Protein AF-0000000084986585 (afdb_homodimer)

Secondary structure (DSSP, 8-state):
------HHHHHHHHHHHHHHHHHHHHHHHHHHHHHHTT-HHHHHHHHHHHHHHHHHHHHHHHHHHHTT----PPPBPPP-----STTHHHHHHHHHHHHHHHHHHHHHHHHHHTT-HHHHHHHHHHHHHHHHHHHHHHHHHHHHHHHTTSHHHHHHHHHHHHT----------/------HHHHHHHHHHHHHHHHHHHHHHHHHHHHHHTT-HHHHHHHHHHHHHHHHHHHHHHHHHHHTT----PPPBPPP-----STTHHHHHHHHHHHHHHHHHHHHHHHHHHTT-HHHHHHHHHHHHHHHHHHHHHHHHHHHHHHHTTSHHHHHHHHHHHTT----------

Solvent-accessible surface area (backbone atoms only — not comparable to full-atom values): 18367 Å² total; per-residue (Å²): 121,88,77,62,68,53,69,68,47,50,50,46,50,46,51,46,29,46,52,25,43,32,49,14,51,41,27,39,52,46,12,44,52,26,46,71,68,72,33,52,14,50,13,43,38,25,42,42,48,14,53,51,28,41,48,54,18,49,51,49,51,50,52,37,49,77,46,77,41,82,75,76,68,60,60,34,70,42,66,79,83,81,70,91,52,91,60,41,54,51,54,54,46,39,55,46,43,53,51,51,42,53,51,52,49,48,45,43,50,51,20,56,75,71,65,36,58,67,58,40,60,63,42,47,58,53,56,55,49,43,53,51,52,42,50,53,41,49,50,49,48,52,50,36,71,73,33,44,84,42,72,70,39,31,50,51,51,26,54,56,31,46,68,60,73,82,74,81,77,84,80,80,131,121,87,77,62,68,53,69,68,48,49,50,46,50,47,52,46,29,44,51,24,43,34,48,14,51,39,28,39,52,46,13,44,52,25,46,72,68,72,32,53,13,51,13,43,38,24,44,42,50,14,52,51,28,40,48,54,18,48,52,51,50,50,51,37,46,76,44,75,40,83,74,74,70,60,60,34,70,42,66,79,83,82,71,89,51,91,59,42,54,52,56,53,47,37,54,47,44,52,50,50,40,54,52,54,50,49,46,44,50,49,19,54,75,70,67,37,58,68,58,40,59,63,43,46,59,50,58,53,49,42,54,52,52,42,49,55,41,50,51,49,48,52,50,37,70,73,32,46,83,42,72,69,39,31,50,51,49,26,54,59,32,45,67,60,73,82,72,82,77,85,80,82,132

Radius of gyration: 21.52 Å; Cα contacts (8 Å, |Δi|>4): 410; chains: 2; bounding box: 63×63×41 Å

Foldseek 3Di:
DLPADDPVLLVLLLVLLLLLLLLLQLLQVLLVVCVVVVLNLSSQLSNLVSVQSNLVSVLSCVVNVVSVHDHDHDDRDHDDDDDDDNLVSLVVNLVSLVVSLVSLVVSLVVCVVVVVVVVNVLSVLVNVVSVVSNVVSVVLSVQCVVQVPDPVSVVVSSVVSNPDDHDRDPDDD/DLPAPDPVLLVLLLVLLLLLLLLLQLLQVLLVVCVVVVLNLSSQLSNLVSVQSNLVSVLSCVVNVVSVHDHDHDDRDHDDDDDDDNLRSLVVNLVSLVVSLVSLVVSLVVCVVVVVVVVNVLSVLVNVVSVVSNVVSVVLSVQCVVQVPDPVSVVVSSVVSNPDDHDRDPDDD

Organism: NCBI:txid537013

pLDDT: mean 96.95, std 6.45, range [41.53, 98.94]

Sequence (346 aa):
MIKMLSKEVSTLLCDQINKEFYSAYLYLDMSNYYYDQNLDGFGNWFKIQAQEERDHAMLILTYLQNNGVSVKLATIDAPDKEYHTFKDPLVAALAHEQYVTSLINAVYSEAFAVKDFRTMQFLDWFIKEQGEEEKNTDDLIKKFDLFGNEAKGLYMLNSEMGARTYTAPSLVLMIKMLSKEVSTLLCDQINKEFYSAYLYLDMSNYYYDQNLDGFGNWFKIQAQEERDHAMLILTYLQNNGVSVKLATIDAPDKEYHTFKDPLVAALAHEQYVTSLINAVYSEAFAVKDFRTMQFLDWFIKEQGEEEKNTDDLIKKFDLFGNEAKGLYMLNSEMGARTYTAPSLVL

Structure (mmCIF, N/CA/C/O backbone):
data_AF-0000000084986585-model_v1
#
loop_
_entity.id
_entity.type
_entity.pdbx_description
1 polymer Ferritin
#
loop_
_atom_site.group_PDB
_atom_site.id
_atom_site.type_symbol
_atom_site.label_atom_id
_atom_site.label_alt_id
_atom_site.label_comp_id
_atom_site.label_asym_id
_atom_site.label_entity_id
_atom_site.label_seq_id
_atom_site.pdbx_PDB_ins_code
_atom_site.Cartn_x
_atom_site.Cartn_y
_atom_site.Cartn_z
_atom_site.occupancy
_atom_site.B_iso_or_equiv
_atom_site.auth_seq_id
_atom_site.auth_comp_id
_atom_site.auth_asym_id
_atom_site.auth_atom_id
_atom_site.pdbx_PDB_model_num
ATOM 1 N N . MET A 1 1 ? -24.688 21.266 10.43 1 41.53 1 MET A N 1
ATOM 2 C CA . MET A 1 1 ? -23.766 20.359 11.117 1 41.53 1 MET A CA 1
ATOM 3 C C . MET A 1 1 ? -23.547 19.094 10.297 1 41.53 1 MET A C 1
ATOM 5 O O . MET A 1 1 ? -24.5 18.438 9.883 1 41.53 1 MET A O 1
ATOM 9 N N . ILE A 1 2 ? -22.406 19.047 9.438 1 53.16 2 ILE A N 1
ATOM 10 C CA . ILE A 1 2 ? -22.297 17.875 8.586 1 53.16 2 ILE A CA 1
ATOM 11 C C . ILE A 1 2 ? -22.609 16.625 9.391 1 53.16 2 ILE A C 1
ATOM 13 O O . ILE A 1 2 ? -22.078 16.406 10.477 1 53.16 2 ILE A O 1
ATOM 17 N N . LYS A 1 3 ? -23.953 16.141 9.102 1 60.34 3 LYS A N 1
ATOM 18 C CA . LYS A 1 3 ? -24.406 14.938 9.797 1 60.34 3 LYS A CA 1
ATOM 19 C C . LYS A 1 3 ? -23.328 13.852 9.766 1 60.34 3 LYS A C 1
ATOM 21 O O . LYS A 1 3 ? -22.875 13.453 8.695 1 60.34 3 LYS A O 1
ATOM 26 N N . MET A 1 4 ? -22.719 13.648 11.039 1 78.31 4 MET A N 1
ATOM 27 C CA . MET A 1 4 ? -21.656 12.656 11.211 1 78.31 4 MET A CA 1
ATOM 28 C C . MET A 1 4 ? -22.219 11.242 11.102 1 78.31 4 MET A C 1
ATOM 30 O O . MET A 1 4 ? -23.359 10.984 11.477 1 78.31 4 MET A O 1
ATOM 34 N N . LEU A 1 5 ? -21.578 10.391 10.281 1 90.12 5 LEU A N 1
ATOM 35 C CA . LEU A 1 5 ? -21.891 8.969 10.227 1 90.12 5 LEU A CA 1
ATOM 36 C C . LEU A 1 5 ? -22.047 8.398 11.633 1 90.12 5 LEU A C 1
ATOM 38 O O . LEU A 1 5 ? -21.406 8.883 12.578 1 90.12 5 LEU A O 1
ATOM 42 N N . SER A 1 6 ? -23.031 7.512 11.75 1 92.94 6 SER A N 1
ATOM 43 C CA . SER A 1 6 ? -23.141 6.859 13.047 1 92.94 6 SER A CA 1
ATOM 44 C C . SER A 1 6 ? -21.812 6.242 13.469 1 92.94 6 SER A C 1
ATOM 46 O O . SER A 1 6 ? -21.016 5.832 12.625 1 92.94 6 SER A O 1
ATOM 48 N N . LYS A 1 7 ? -21.641 6.172 14.82 1 94.44 7 LYS A N 1
ATOM 49 C CA . LYS A 1 7 ? -20.406 5.633 15.383 1 94.44 7 LYS A CA 1
ATOM 50 C C . LYS A 1 7 ? -20.203 4.176 14.969 1 94.44 7 LYS A C 1
ATOM 52 O O . LYS A 1 7 ? -19.078 3.766 14.656 1 94.44 7 LYS A O 1
ATOM 57 N N . GLU A 1 8 ? -21.266 3.438 14.984 1 95.62 8 GLU A N 1
ATOM 58 C CA . GLU A 1 8 ? -21.172 2.02 14.648 1 95.62 8 GLU A CA 1
ATOM 59 C C . GLU A 1 8 ? -20.766 1.822 13.195 1 95.62 8 GLU A C 1
ATOM 61 O O . GLU A 1 8 ? -19.875 1.021 12.906 1 95.62 8 GLU A O 1
ATOM 66 N N . VAL A 1 9 ? -21.344 2.559 12.297 1 97.69 9 VAL A N 1
ATOM 67 C CA . VAL A 1 9 ? -21.031 2.453 10.883 1 97.69 9 VAL A CA 1
ATOM 68 C C . VAL A 1 9 ? -19.609 2.91 10.633 1 97.69 9 VAL A C 1
ATOM 70 O O . VAL A 1 9 ? -18.844 2.25 9.914 1 97.69 9 VAL A O 1
ATOM 73 N N . SER A 1 10 ? -19.219 3.984 11.242 1 97.5 10 SER A N 1
ATOM 74 C CA . SER A 1 10 ? -17.875 4.516 11.062 1 97.5 10 SER A CA 1
ATOM 75 C C . SER A 1 10 ? -16.812 3.531 11.562 1 97.5 10 SER A C 1
ATOM 77 O O . SER A 1 10 ? -15.766 3.371 10.938 1 97.5 10 SER A O 1
ATOM 79 N N . THR A 1 11 ? -17.109 2.895 12.688 1 97.44 11 THR A N 1
ATOM 80 C CA . THR A 1 11 ? -16.172 1.915 13.242 1 97.44 11 THR A CA 1
ATOM 81 C C . THR A 1 11 ? -16 0.732 12.289 1 97.44 11 THR A C 1
ATOM 83 O O . THR A 1 11 ? -14.883 0.292 12.039 1 97.44 11 THR A O 1
ATOM 86 N N . LEU A 1 12 ? -17.094 0.269 11.742 1 98.12 12 LEU A N 1
ATOM 87 C CA . LEU A 1 12 ? -17.047 -0.854 10.82 1 98.12 12 LEU A CA 1
ATOM 88 C C . LEU A 1 12 ? -16.281 -0.48 9.555 1 98.12 12 LEU A C 1
ATOM 90 O O . LEU A 1 12 ? -15.516 -1.287 9.023 1 98.12 12 LEU A O 1
ATOM 94 N N . LEU A 1 13 ? -16.516 0.733 9.062 1 98.62 13 LEU A N 1
ATOM 95 C CA . LEU A 1 13 ? -15.805 1.184 7.871 1 98.62 13 LEU A CA 1
ATOM 96 C C . LEU A 1 13 ? -14.312 1.336 8.156 1 98.62 13 LEU A C 1
ATOM 98 O O . LEU A 1 13 ? -13.477 0.997 7.312 1 98.62 13 LEU A O 1
ATOM 102 N N . CYS A 1 14 ? -13.961 1.823 9.336 1 98 14 CYS A N 1
ATOM 103 C CA . CYS A 1 14 ? -12.555 1.935 9.711 1 98 14 CYS A CA 1
ATOM 104 C C . CYS A 1 14 ? -11.898 0.561 9.766 1 98 14 CYS A C 1
ATOM 106 O O . CYS A 1 14 ? -10.781 0.379 9.273 1 98 14 CYS A O 1
ATOM 108 N N . ASP A 1 15 ? -12.617 -0.379 10.3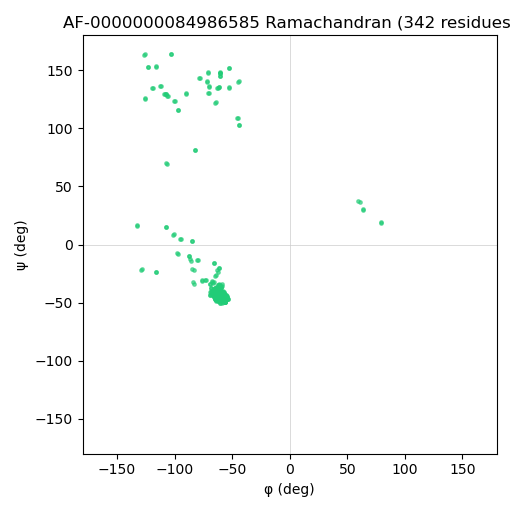44 1 98.31 15 ASP A N 1
ATOM 109 C CA . ASP A 1 15 ? -12.125 -1.751 10.367 1 98.31 15 ASP A CA 1
ATOM 110 C C . ASP A 1 15 ? -11.945 -2.299 8.953 1 98.31 15 ASP A C 1
ATOM 112 O O . ASP A 1 15 ? -10.992 -3.027 8.672 1 98.31 15 ASP A O 1
ATOM 116 N N . GLN A 1 16 ? -12.898 -1.986 8.109 1 98.81 16 GLN A N 1
ATOM 117 C CA . GLN A 1 16 ? -12.859 -2.473 6.73 1 98.81 16 GLN A CA 1
ATOM 118 C C . GLN A 1 16 ? -11.633 -1.941 5.996 1 98.81 16 GLN A C 1
ATOM 120 O O . GLN A 1 16 ? -11.07 -2.631 5.145 1 98.81 16 GLN A O 1
ATOM 125 N N . ILE A 1 17 ? -11.18 -0.678 6.281 1 98.88 17 ILE A N 1
ATOM 126 C CA . ILE A 1 17 ? -9.953 -0.135 5.703 1 98.88 17 ILE A CA 1
ATOM 127 C C . ILE A 1 17 ? -8.789 -1.075 5.988 1 98.88 17 ILE A C 1
ATOM 129 O O . ILE A 1 17 ? -8.047 -1.453 5.078 1 98.88 17 ILE A O 1
ATOM 133 N N . ASN A 1 18 ? -8.703 -1.492 7.219 1 98.69 18 ASN A N 1
ATOM 134 C CA . ASN A 1 18 ? -7.617 -2.385 7.609 1 98.69 18 ASN A CA 1
ATOM 135 C C . ASN A 1 18 ? -7.723 -3.736 6.906 1 98.69 18 ASN A C 1
ATOM 137 O O . ASN A 1 18 ? -6.711 -4.305 6.488 1 98.69 18 ASN A O 1
ATOM 141 N N . LYS A 1 19 ? -8.906 -4.211 6.789 1 98.81 19 LYS A N 1
ATOM 142 C CA . LYS A 1 19 ? -9.117 -5.488 6.113 1 98.81 19 LYS A CA 1
ATOM 143 C C . LYS A 1 19 ? -8.703 -5.406 4.648 1 98.81 19 LYS A C 1
ATOM 145 O O . LYS A 1 19 ? -8.141 -6.355 4.105 1 98.81 19 LYS A O 1
ATOM 150 N N . GLU A 1 20 ? -9.016 -4.309 4.004 1 98.88 20 GLU A N 1
ATOM 151 C CA . GLU A 1 20 ? -8.625 -4.133 2.607 1 98.88 20 GLU A CA 1
ATOM 152 C C . GLU A 1 20 ? -7.113 -4.027 2.463 1 98.88 20 GLU A C 1
ATOM 154 O O . GLU A 1 20 ? -6.531 -4.59 1.535 1 98.88 20 GLU A O 1
ATOM 159 N N . PHE A 1 21 ? -6.477 -3.273 3.369 1 98.88 21 PHE A N 1
ATOM 160 C CA . PHE A 1 21 ? -5.02 -3.211 3.33 1 98.88 21 PHE A CA 1
ATOM 161 C C . PHE A 1 21 ? -4.41 -4.59 3.553 1 98.88 21 PHE A C 1
ATOM 163 O O . PHE A 1 21 ? -3.426 -4.953 2.906 1 98.88 21 PHE A O 1
ATOM 170 N N . TYR A 1 22 ? -4.973 -5.371 4.43 1 98.88 22 TYR A N 1
ATOM 171 C CA . TYR A 1 22 ? -4.496 -6.738 4.605 1 98.88 22 TYR A CA 1
ATOM 172 C C . TYR A 1 22 ? -4.695 -7.551 3.33 1 98.88 22 TYR A C 1
ATOM 174 O O . TYR A 1 22 ? -3.824 -8.336 2.947 1 98.88 22 TYR A O 1
ATOM 182 N N . SER A 1 23 ? -5.875 -7.395 2.729 1 98.88 23 SER A N 1
ATOM 183 C CA . SER A 1 23 ? -6.117 -8.086 1.469 1 98.88 23 SER A CA 1
ATOM 184 C C . SER A 1 23 ? -5.035 -7.77 0.443 1 98.88 23 SER A C 1
ATOM 186 O O . SER A 1 23 ? -4.531 -8.672 -0.236 1 98.88 23 SER A O 1
ATOM 188 N N . ALA A 1 24 ? -4.684 -6.465 0.325 1 98.88 24 ALA A N 1
ATOM 189 C CA . ALA A 1 24 ? -3.604 -6.059 -0.573 1 98.88 24 ALA A CA 1
ATOM 190 C C . ALA A 1 24 ? -2.301 -6.773 -0.223 1 98.88 24 ALA A C 1
ATOM 192 O O . ALA A 1 24 ? -1.6 -7.266 -1.109 1 98.88 24 ALA A O 1
ATOM 193 N N . TYR A 1 25 ? -2.043 -6.848 1.037 1 98.88 25 TYR A N 1
ATOM 194 C CA . TYR A 1 25 ? -0.826 -7.48 1.528 1 98.88 25 TYR A CA 1
ATOM 195 C C . TYR A 1 25 ? -0.842 -8.977 1.252 1 98.88 25 TYR A C 1
ATOM 197 O O . TYR A 1 25 ? 0.159 -9.547 0.81 1 98.88 25 TYR A O 1
ATOM 205 N N . LEU A 1 26 ? -1.941 -9.625 1.479 1 98.88 26 LEU A N 1
ATOM 206 C CA . LEU A 1 26 ? -2.143 -11.047 1.211 1 98.88 26 LEU A CA 1
ATOM 207 C C . LEU A 1 26 ? -1.938 -11.352 -0.268 1 98.88 26 LEU A C 1
ATOM 209 O O . LEU A 1 26 ? -1.241 -12.305 -0.616 1 98.88 26 LEU A O 1
ATOM 213 N N . TYR A 1 27 ? -2.506 -10.547 -1.112 1 98.88 27 TYR A N 1
ATOM 214 C CA . TYR A 1 27 ? -2.4 -10.781 -2.549 1 98.88 27 TYR A CA 1
ATOM 215 C C . TYR A 1 27 ? -0.977 -10.539 -3.037 1 98.88 27 TYR A C 1
ATOM 217 O O . TYR A 1 27 ? -0.51 -11.203 -3.963 1 98.88 27 TYR A O 1
ATOM 225 N N . LEU A 1 28 ? -0.302 -9.57 -2.412 1 98.88 28 LEU A N 1
ATOM 226 C CA . LEU A 1 28 ? 1.109 -9.391 -2.734 1 98.88 28 LEU A CA 1
ATOM 227 C C . LEU A 1 28 ? 1.914 -10.633 -2.354 1 98.88 28 LEU A C 1
ATOM 229 O O . LEU A 1 28 ? 2.818 -11.039 -3.086 1 98.88 28 LEU A O 1
ATOM 233 N N . ASP A 1 29 ? 1.595 -11.234 -1.28 1 98.81 29 ASP A N 1
ATOM 234 C CA . ASP A 1 29 ? 2.236 -12.477 -0.856 1 98.81 29 ASP A CA 1
ATOM 235 C C . ASP A 1 29 ? 1.978 -13.594 -1.858 1 98.81 29 ASP A C 1
ATOM 237 O O . ASP A 1 29 ? 2.887 -14.359 -2.191 1 98.81 29 ASP A O 1
ATOM 241 N N . MET A 1 30 ? 0.784 -13.695 -2.338 1 98.81 30 MET A N 1
ATOM 242 C CA . MET A 1 30 ? 0.448 -14.68 -3.361 1 98.81 30 MET A CA 1
ATOM 243 C C . MET A 1 30 ? 1.213 -14.406 -4.652 1 98.81 30 MET A C 1
ATOM 245 O O . MET A 1 30 ? 1.678 -15.336 -5.312 1 98.81 30 MET A O 1
ATOM 249 N N . SER A 1 31 ? 1.284 -13.117 -4.98 1 98.88 31 SER A N 1
ATOM 250 C CA . SER A 1 31 ? 2.102 -12.719 -6.121 1 98.88 31 SER A CA 1
ATOM 251 C C . SER A 1 31 ? 3.537 -13.219 -5.977 1 98.88 31 SER A C 1
ATOM 253 O O . SER A 1 31 ? 4.094 -13.812 -6.902 1 98.88 31 SER A O 1
ATOM 255 N N . ASN A 1 32 ? 4.105 -13.016 -4.801 1 98.5 32 ASN A N 1
ATOM 256 C CA . ASN A 1 32 ? 5.473 -13.453 -4.531 1 98.5 32 ASN A CA 1
ATOM 257 C C . ASN A 1 32 ? 5.629 -14.961 -4.73 1 98.5 32 ASN A C 1
ATOM 259 O O . ASN A 1 32 ? 6.621 -15.414 -5.301 1 98.5 32 ASN A O 1
ATOM 263 N N . TYR A 1 33 ? 4.668 -15.727 -4.297 1 98.62 33 TYR A N 1
ATOM 264 C CA . TYR A 1 33 ? 4.688 -17.172 -4.492 1 98.62 33 TYR A CA 1
ATOM 265 C C . TYR A 1 33 ? 4.816 -17.516 -5.969 1 98.62 33 TYR A C 1
ATOM 267 O O . TYR A 1 33 ? 5.664 -18.328 -6.344 1 98.62 33 TYR A O 1
ATOM 275 N N . TYR A 1 34 ? 3.994 -16.906 -6.73 1 98.75 34 TYR A N 1
ATOM 276 C CA . TYR A 1 34 ? 3.973 -17.266 -8.141 1 98.75 34 TYR A CA 1
ATOM 277 C C . TYR A 1 34 ? 5.266 -16.844 -8.836 1 98.75 34 TYR A C 1
ATOM 279 O O . TYR A 1 34 ? 5.777 -17.562 -9.688 1 98.75 34 TYR A O 1
ATOM 287 N N . TYR A 1 35 ? 5.77 -15.688 -8.492 1 98.31 35 TYR A N 1
ATOM 288 C CA . TYR A 1 35 ? 7.062 -15.305 -9.047 1 98.31 35 TYR A CA 1
ATOM 289 C C . TYR A 1 35 ? 8.141 -16.312 -8.656 1 98.31 35 TYR A C 1
ATOM 291 O O . TYR A 1 35 ? 8.984 -16.672 -9.477 1 98.31 35 TYR A O 1
ATOM 299 N N . ASP A 1 36 ? 8.078 -16.844 -7.422 1 97.5 36 ASP A N 1
ATOM 300 C CA . ASP A 1 36 ? 9.023 -17.844 -6.953 1 97.5 36 ASP A CA 1
ATOM 301 C C . ASP A 1 36 ? 8.906 -19.141 -7.758 1 97.5 36 ASP A C 1
ATOM 303 O O . ASP A 1 36 ? 9.883 -19.875 -7.91 1 97.5 36 ASP A O 1
ATOM 307 N N . GLN A 1 37 ? 7.762 -19.375 -8.297 1 97.81 37 GLN A N 1
ATOM 308 C CA . GLN A 1 37 ? 7.496 -20.594 -9.047 1 97.81 37 GLN A CA 1
ATOM 309 C C . GLN A 1 37 ? 7.703 -20.391 -10.539 1 97.81 37 GLN A C 1
ATOM 311 O O . GLN A 1 37 ? 7.352 -21.25 -11.352 1 97.81 37 GLN A O 1
ATOM 316 N N . ASN A 1 38 ? 8.164 -19.234 -10.945 1 97.56 38 ASN A N 1
ATOM 317 C CA . ASN A 1 38 ? 8.383 -18.859 -12.336 1 97.56 38 ASN A CA 1
ATOM 318 C C . ASN A 1 38 ? 7.082 -18.828 -13.125 1 97.56 38 ASN A C 1
ATOM 320 O O . ASN A 1 38 ? 7.051 -19.219 -14.297 1 97.56 38 ASN A O 1
ATOM 324 N N . LEU A 1 39 ? 6.016 -18.531 -12.453 1 98.5 39 LEU A N 1
ATOM 325 C CA . LEU A 1 39 ? 4.711 -18.25 -13.047 1 98.5 39 LEU A CA 1
ATOM 326 C C . LEU A 1 39 ? 4.391 -16.766 -12.984 1 98.5 39 LEU A C 1
ATOM 328 O O . LEU A 1 39 ? 3.445 -16.359 -12.297 1 98.5 39 LEU A O 1
ATOM 332 N N . ASP A 1 40 ? 5.121 -16 -13.766 1 98.38 40 ASP A N 1
ATOM 333 C CA . ASP A 1 40 ? 5.137 -14.539 -13.695 1 98.38 40 ASP A CA 1
ATOM 334 C C . ASP A 1 40 ? 3.785 -13.953 -14.094 1 98.38 40 ASP A C 1
ATOM 336 O O . ASP A 1 40 ? 3.406 -12.883 -13.625 1 98.38 40 ASP A O 1
ATOM 340 N N . GLY A 1 41 ? 3.09 -14.617 -15.008 1 98.75 41 GLY A N 1
ATOM 341 C CA . GLY A 1 41 ? 1.754 -14.156 -15.359 1 98.75 41 GLY A CA 1
ATOM 342 C C . GLY A 1 41 ? 0.794 -14.172 -14.188 1 98.75 41 GLY A C 1
ATOM 343 O O . GLY A 1 41 ? 0.113 -13.172 -13.922 1 98.75 41 GLY A O 1
ATOM 344 N N . PHE A 1 42 ? 0.767 -15.32 -13.461 1 98.88 42 PHE A N 1
ATOM 345 C CA . PHE A 1 42 ? -0.02 -15.398 -12.234 1 98.88 42 PHE A CA 1
ATOM 346 C C . PHE A 1 42 ? 0.455 -14.367 -11.219 1 98.88 42 PHE A C 1
ATOM 348 O O . PHE A 1 42 ? -0.357 -13.742 -10.531 1 98.88 42 PHE A O 1
ATOM 355 N N . GLY A 1 43 ? 1.791 -14.195 -11.117 1 98.75 43 GLY A N 1
ATOM 356 C CA . GLY A 1 43 ? 2.342 -13.172 -10.25 1 98.75 43 GLY A CA 1
ATOM 357 C C . GLY A 1 43 ? 1.817 -11.781 -10.555 1 98.75 43 GLY A C 1
ATOM 358 O O . GLY A 1 43 ? 1.426 -11.039 -9.656 1 98.75 43 GLY A O 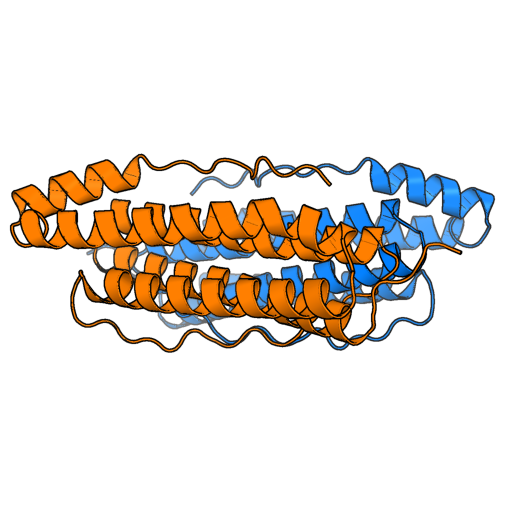1
ATOM 359 N N . ASN A 1 44 ? 1.809 -11.469 -11.82 1 98.69 44 ASN A N 1
ATOM 360 C CA . ASN A 1 44 ? 1.304 -10.172 -12.258 1 98.69 44 ASN A CA 1
ATOM 361 C C . ASN A 1 44 ? -0.171 -10 -11.906 1 98.69 44 ASN A C 1
ATOM 363 O O . ASN A 1 44 ? -0.581 -8.938 -11.445 1 98.69 44 ASN A O 1
ATOM 367 N N . TRP A 1 45 ? -0.943 -11.039 -12.156 1 98.75 45 TRP A N 1
ATOM 368 C CA . TRP A 1 45 ? -2.373 -10.977 -11.867 1 98.75 45 TRP A CA 1
ATOM 369 C C . TRP A 1 45 ? -2.619 -10.594 -10.414 1 98.75 45 TRP A C 1
ATOM 371 O O . TRP A 1 45 ? -3.408 -9.695 -10.125 1 98.75 45 TRP A O 1
ATOM 381 N N . PHE A 1 46 ? -1.854 -11.227 -9.523 1 98.88 46 PHE A N 1
ATOM 382 C CA . PHE A 1 46 ? -2.062 -10.984 -8.102 1 98.88 46 PHE A CA 1
ATOM 383 C C . PHE A 1 46 ? -1.476 -9.633 -7.695 1 98.88 46 PHE A C 1
ATOM 385 O O . PHE A 1 46 ? -1.97 -8.992 -6.77 1 98.88 46 PHE A O 1
ATOM 392 N N . LYS A 1 47 ? -0.447 -9.18 -8.305 1 98.69 47 LYS A N 1
ATOM 393 C CA . LYS A 1 47 ? 0.07 -7.836 -8.055 1 98.69 47 LYS A CA 1
ATOM 394 C C . LYS A 1 47 ? -0.979 -6.773 -8.367 1 98.69 47 LYS A C 1
ATOM 396 O O . LYS A 1 47 ? -1.149 -5.82 -7.605 1 98.69 47 LYS A O 1
ATOM 401 N N . ILE A 1 48 ? -1.64 -6.961 -9.477 1 98.56 48 ILE A N 1
ATOM 402 C CA . ILE A 1 48 ? -2.699 -6.035 -9.867 1 98.56 48 ILE A CA 1
ATOM 403 C C . ILE A 1 48 ? -3.852 -6.121 -8.875 1 98.56 48 ILE A C 1
ATOM 405 O O . ILE A 1 48 ? -4.418 -5.098 -8.484 1 98.56 48 ILE A O 1
ATOM 409 N N . GLN A 1 49 ? -4.184 -7.391 -8.461 1 98.5 49 GLN A N 1
ATOM 410 C CA . GLN A 1 49 ? -5.191 -7.547 -7.418 1 98.5 49 GLN A CA 1
ATOM 411 C C . GLN A 1 49 ? -4.812 -6.773 -6.16 1 98.5 49 GLN A C 1
ATOM 413 O O . GLN A 1 49 ? -5.656 -6.109 -5.555 1 98.5 49 GLN A O 1
ATOM 418 N N . ALA A 1 50 ? -3.561 -6.836 -5.738 1 98.69 50 ALA A N 1
ATOM 419 C CA . ALA A 1 50 ? -3.08 -6.117 -4.559 1 98.69 50 ALA A CA 1
ATOM 420 C C . ALA A 1 50 ? -3.277 -4.613 -4.715 1 98.69 50 ALA A C 1
ATOM 422 O O . ALA A 1 50 ? -3.711 -3.938 -3.777 1 98.69 50 ALA A O 1
ATOM 423 N N . GLN A 1 51 ? -2.969 -4.105 -5.867 1 98.12 51 GLN A N 1
ATOM 424 C CA . GLN A 1 51 ? -3.158 -2.686 -6.152 1 98.12 51 GLN A CA 1
ATOM 425 C C . GLN A 1 51 ? -4.629 -2.295 -6.043 1 98.12 51 GLN A C 1
ATOM 427 O O . GLN A 1 51 ? -4.961 -1.247 -5.484 1 98.12 51 GLN A O 1
ATOM 432 N N . GLU A 1 52 ? -5.465 -3.105 -6.578 1 98.25 52 GLU A N 1
ATOM 433 C CA . GLU A 1 52 ? -6.898 -2.844 -6.516 1 98.25 52 GLU A CA 1
ATOM 434 C C . GLU A 1 52 ? -7.391 -2.785 -5.074 1 98.25 52 GLU A C 1
ATOM 436 O O . GLU A 1 52 ? -8.141 -1.882 -4.703 1 98.25 52 GLU A O 1
ATOM 441 N N . GLU A 1 53 ? -6.938 -3.787 -4.254 1 98.75 53 GLU A N 1
ATOM 442 C CA . GLU A 1 53 ? -7.371 -3.797 -2.857 1 98.75 53 GLU A CA 1
ATOM 443 C C . GLU A 1 53 ? -6.887 -2.555 -2.119 1 98.75 53 GLU A C 1
ATOM 445 O O . GLU A 1 53 ? -7.574 -2.047 -1.229 1 98.75 53 GLU A O 1
ATOM 450 N N . ARG A 1 54 ? -5.711 -2.127 -2.381 1 98.5 54 ARG A N 1
ATOM 451 C CA . ARG A 1 54 ? -5.223 -0.883 -1.796 1 98.5 54 ARG A CA 1
ATOM 452 C C . ARG A 1 54 ? -6.145 0.283 -2.141 1 98.5 54 ARG A C 1
ATOM 454 O O . ARG A 1 54 ? -6.465 1.103 -1.277 1 98.5 54 ARG A O 1
ATOM 461 N N . ASP A 1 55 ? -6.543 0.338 -3.387 1 98.31 55 ASP A N 1
ATOM 462 C CA . ASP A 1 55 ? -7.445 1.411 -3.795 1 98.31 55 ASP A CA 1
ATOM 463 C C . ASP A 1 55 ? -8.789 1.302 -3.076 1 98.31 55 ASP A C 1
ATOM 465 O O . ASP A 1 55 ? -9.414 2.316 -2.768 1 98.31 55 ASP A O 1
ATOM 469 N N . HIS A 1 56 ? -9.273 0.068 -2.842 1 98.81 56 HIS A N 1
ATOM 470 C CA . HIS A 1 56 ? -1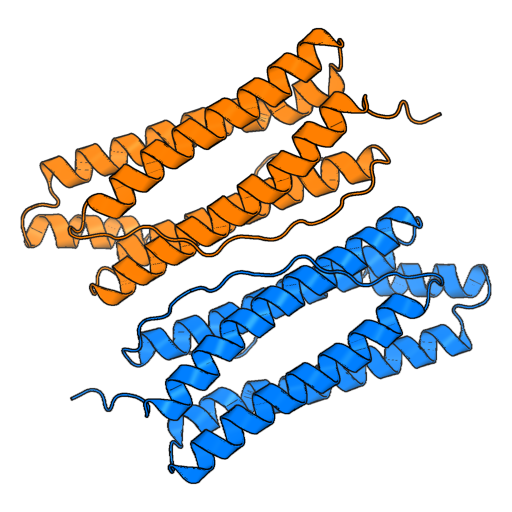0.492 -0.111 -2.061 1 98.81 56 HIS A CA 1
ATOM 471 C C . HIS A 1 56 ? -10.352 0.509 -0.673 1 98.81 56 HIS A C 1
ATOM 473 O O . HIS A 1 56 ? -11.242 1.229 -0.219 1 98.81 56 HIS A O 1
ATOM 479 N N . ALA A 1 57 ? -9.234 0.282 -0.024 1 98.81 57 ALA A N 1
ATOM 480 C CA . ALA A 1 57 ? -8.961 0.864 1.289 1 98.81 57 ALA A CA 1
ATOM 481 C C . ALA A 1 57 ? -8.984 2.389 1.228 1 98.81 57 ALA A C 1
ATOM 483 O O . ALA A 1 57 ? -9.602 3.041 2.07 1 98.81 57 ALA A O 1
ATOM 484 N N . MET A 1 58 ? -8.359 2.902 0.208 1 98.5 58 MET A N 1
ATOM 485 C CA . MET A 1 58 ? -8.227 4.348 0.069 1 98.5 58 MET A CA 1
ATOM 486 C C . MET A 1 58 ? -9.578 4.996 -0.212 1 98.5 58 MET A C 1
ATOM 488 O O . MET A 1 58 ? -9.836 6.113 0.242 1 98.5 58 MET A O 1
ATOM 492 N N . LEU A 1 59 ? -10.43 4.332 -0.998 1 98.69 59 LEU A N 1
ATOM 493 C CA . LEU A 1 59 ? -11.773 4.84 -1.251 1 98.69 59 LEU A CA 1
ATOM 494 C C . LEU A 1 59 ? -12.57 4.957 0.048 1 98.69 59 LEU A C 1
ATOM 496 O O . LEU A 1 59 ? -13.234 5.969 0.286 1 98.69 59 LEU A O 1
ATOM 500 N N . ILE A 1 60 ? -12.492 3.949 0.855 1 98.81 60 ILE A N 1
ATOM 501 C CA . ILE A 1 60 ? -13.219 3.975 2.123 1 98.81 60 ILE A CA 1
ATOM 502 C C . ILE A 1 60 ? -12.633 5.062 3.025 1 98.81 60 ILE A C 1
ATOM 504 O O . ILE A 1 60 ? -13.375 5.812 3.66 1 98.81 60 ILE A O 1
ATOM 508 N N . LEU A 1 61 ? -11.312 5.156 3.072 1 98.69 61 LEU A N 1
ATOM 509 C CA . LEU A 1 61 ? -10.641 6.18 3.859 1 98.69 61 LEU A CA 1
ATOM 510 C C . LEU A 1 61 ? -11.102 7.574 3.453 1 98.69 61 LEU A C 1
ATOM 512 O O . LEU A 1 61 ? -11.5 8.375 4.301 1 98.69 61 LEU A O 1
ATOM 516 N N . THR A 1 62 ? -11.086 7.805 2.164 1 98.12 62 THR A N 1
ATOM 517 C CA . THR A 1 62 ? -11.5 9.109 1.649 1 98.12 62 THR A CA 1
ATOM 518 C C . THR A 1 62 ? -12.969 9.375 1.977 1 98.12 62 THR A C 1
ATOM 520 O O . THR A 1 62 ? -13.336 10.492 2.346 1 98.12 62 THR A O 1
ATOM 523 N N . TYR A 1 63 ? -13.828 8.383 1.881 1 98.5 63 TYR A N 1
ATOM 524 C CA . TYR A 1 63 ? -15.242 8.523 2.213 1 98.5 63 TYR A CA 1
ATOM 525 C C . TYR A 1 63 ? -15.414 8.969 3.662 1 98.5 63 TYR A C 1
ATOM 527 O O . TYR A 1 63 ? -16.203 9.867 3.951 1 98.5 63 TYR A O 1
ATOM 535 N N . LEU A 1 64 ? -14.719 8.281 4.551 1 98.06 64 LEU A N 1
ATOM 536 C CA . LEU A 1 64 ? -14.805 8.633 5.961 1 98.06 64 LEU A CA 1
ATOM 537 C C . LEU A 1 64 ? -14.352 10.07 6.191 1 98.06 64 LEU A C 1
ATOM 539 O O . LEU A 1 64 ? -15.023 10.836 6.883 1 98.06 64 LEU A O 1
ATOM 543 N N . GLN A 1 65 ? -13.258 10.445 5.566 1 96.75 65 GLN A N 1
ATOM 544 C CA . GLN A 1 65 ? -12.734 11.797 5.723 1 96.75 65 GLN A CA 1
ATOM 545 C C . GLN A 1 65 ? -13.719 12.836 5.188 1 96.75 65 GLN A C 1
ATOM 547 O O . GLN A 1 65 ? -13.961 13.859 5.832 1 96.75 65 GLN A O 1
ATOM 552 N N . ASN A 1 66 ? -14.297 12.523 4.043 1 96.38 66 ASN A N 1
ATOM 553 C CA . ASN A 1 66 ? -15.289 13.414 3.453 1 96.38 66 ASN A CA 1
ATOM 554 C C . ASN A 1 66 ? -16.5 13.594 4.367 1 96.38 66 ASN A C 1
ATOM 556 O O . ASN A 1 66 ? -17.25 14.555 4.227 1 96.38 66 ASN A O 1
ATOM 560 N N . ASN A 1 67 ? -16.688 12.688 5.266 1 96 67 ASN A N 1
ATOM 561 C CA . ASN A 1 67 ? -17.828 12.75 6.176 1 96 67 ASN A CA 1
ATOM 562 C C . ASN A 1 67 ? -17.391 13.125 7.59 1 96 67 ASN A C 1
ATOM 564 O O . ASN A 1 67 ? -18.094 12.852 8.555 1 96 67 ASN A O 1
ATOM 568 N N . GLY A 1 68 ? -16.203 13.625 7.766 1 94.5 68 GLY A N 1
ATOM 569 C CA . GLY A 1 68 ? -15.719 14.195 9.016 1 94.5 68 GLY A CA 1
ATOM 570 C C . GLY A 1 68 ? -15.289 13.148 10.023 1 94.5 68 GLY A C 1
ATOM 571 O O . GLY A 1 68 ? -15.25 13.414 11.227 1 94.5 68 GLY A O 1
ATOM 572 N N . VAL A 1 69 ? -15.023 11.898 9.523 1 96.44 69 VAL A N 1
ATOM 573 C CA . VAL A 1 69 ? -14.602 10.828 10.414 1 96.44 69 VAL A CA 1
ATOM 574 C C . VAL A 1 69 ? -13.086 10.648 10.336 1 96.44 69 VAL A C 1
ATOM 576 O O . VAL A 1 69 ? -12.531 10.484 9.242 1 96.44 69 VAL A O 1
ATOM 579 N N . SER A 1 70 ? -12.398 10.742 11.492 1 96.38 70 SER A N 1
ATOM 580 C CA . SER A 1 70 ? -10.961 10.477 11.562 1 96.38 70 SER A CA 1
ATOM 581 C C . SER A 1 70 ? -10.672 8.992 11.414 1 96.38 70 SER A C 1
ATOM 583 O O . SER A 1 70 ? -11.375 8.148 11.977 1 96.38 70 SER A O 1
ATOM 585 N N . VAL A 1 71 ? -9.656 8.734 10.719 1 96.81 71 VAL A N 1
ATOM 586 C CA . VAL A 1 71 ? -9.305 7.344 10.461 1 96.81 71 VAL A CA 1
ATOM 587 C C . VAL A 1 71 ? -8.047 6.973 11.242 1 96.81 71 VAL A C 1
ATOM 589 O O . VAL A 1 71 ? -7.031 7.672 11.164 1 96.81 71 VAL A O 1
ATOM 592 N N . LYS A 1 72 ? -8.102 5.906 11.945 1 95.44 72 LYS A N 1
ATOM 593 C CA . LYS A 1 72 ? -6.945 5.316 12.617 1 95.44 72 LYS A CA 1
ATOM 594 C C . LYS A 1 72 ? -6.488 4.043 11.914 1 95.44 72 LYS A C 1
ATOM 596 O O . LYS A 1 72 ? -7.293 3.146 11.656 1 95.44 72 LYS A O 1
ATOM 601 N N . LEU A 1 73 ? -5.211 4.012 11.641 1 98.38 73 LEU A N 1
ATOM 602 C CA . LEU A 1 73 ? -4.648 2.855 10.953 1 98.38 73 LEU A CA 1
ATOM 603 C C . LEU A 1 73 ? -4.188 1.801 11.953 1 98.38 73 LEU A C 1
ATOM 605 O O . LEU A 1 73 ? -3.477 2.115 12.914 1 98.38 73 LEU A O 1
ATOM 609 N N . ALA A 1 74 ? -4.59 0.589 11.758 1 98.5 74 ALA A N 1
ATOM 610 C CA . ALA A 1 74 ? -4.215 -0.524 12.625 1 98.5 74 ALA A CA 1
ATOM 611 C C . ALA A 1 74 ? -3.139 -1.388 11.977 1 98.5 74 ALA A C 1
ATOM 613 O O . ALA A 1 74 ? -2.871 -1.261 10.781 1 98.5 74 ALA A O 1
ATOM 614 N N . THR A 1 75 ? -2.523 -2.201 12.812 1 98.88 75 THR A N 1
ATOM 615 C CA . THR A 1 75 ? -1.484 -3.113 12.352 1 98.88 75 THR A CA 1
ATOM 616 C C . THR A 1 75 ? -1.986 -3.959 11.188 1 98.88 75 THR A C 1
ATOM 618 O O . THR A 1 75 ? -3.123 -4.438 11.203 1 98.88 75 THR A O 1
ATOM 621 N N . ILE A 1 76 ? -1.178 -4.09 10.188 1 98.81 76 ILE A N 1
ATOM 622 C CA . ILE A 1 76 ? -1.412 -5.059 9.117 1 98.81 76 ILE A CA 1
ATOM 623 C C . ILE A 1 76 ? -0.596 -6.324 9.383 1 98.81 76 ILE A C 1
ATOM 625 O O . ILE A 1 76 ? 0.637 -6.289 9.359 1 98.81 76 ILE A O 1
ATOM 629 N N . ASP A 1 77 ? -1.215 -7.391 9.602 1 98.69 77 ASP A N 1
ATOM 630 C CA . ASP A 1 77 ? -0.554 -8.641 9.953 1 98.69 77 ASP A CA 1
ATOM 631 C C . ASP A 1 77 ? 0.202 -9.219 8.758 1 98.69 77 ASP A C 1
ATOM 633 O O . ASP A 1 77 ? -0.212 -9.039 7.605 1 98.69 77 ASP A O 1
ATOM 637 N N . ALA A 1 78 ? 1.277 -9.883 9.07 1 98.69 78 ALA A N 1
ATOM 638 C CA . ALA A 1 78 ? 1.957 -10.648 8.031 1 98.69 78 ALA A CA 1
ATOM 639 C C . ALA A 1 78 ? 1.049 -11.734 7.469 1 98.69 78 ALA A C 1
ATOM 641 O O . ALA A 1 78 ? 0.331 -12.406 8.219 1 98.69 78 ALA A O 1
ATOM 642 N N . PRO A 1 79 ? 1.048 -11.844 6.098 1 98.12 79 PRO A N 1
ATOM 643 C CA . PRO A 1 79 ? 0.356 -13.031 5.586 1 98.12 79 PRO A CA 1
ATOM 644 C C . PRO A 1 79 ? 0.982 -14.336 6.074 1 98.12 79 PRO A C 1
ATOM 646 O O . PRO A 1 79 ? 2.203 -14.422 6.219 1 98.12 79 PRO A O 1
ATOM 649 N N . ASP A 1 80 ? 0.168 -15.352 6.316 1 95.94 80 ASP A N 1
ATOM 650 C CA . ASP A 1 80 ? 0.703 -16.562 6.934 1 95.94 80 ASP A CA 1
ATOM 651 C C . ASP A 1 80 ? 0.24 -17.812 6.188 1 95.94 80 ASP A C 1
ATOM 653 O O . ASP A 1 80 ? 0.322 -18.922 6.715 1 95.94 80 ASP A O 1
ATOM 657 N N . LYS A 1 81 ? -0.226 -17.641 5.043 1 96.81 81 LYS A N 1
ATOM 658 C CA . LYS A 1 81 ? -0.686 -18.797 4.281 1 96.81 81 LYS A CA 1
ATOM 659 C C . LYS A 1 81 ? 0.49 -19.562 3.678 1 96.81 81 LYS A C 1
ATOM 661 O O . LYS A 1 81 ? 1.499 -18.953 3.303 1 96.81 81 LYS A O 1
ATOM 666 N N . GLU A 1 82 ? 0.347 -20.812 3.668 1 97.12 82 GLU A N 1
ATOM 667 C CA . GLU A 1 82 ? 1.299 -21.688 2.996 1 97.12 82 GLU A CA 1
ATOM 668 C C . GLU A 1 82 ? 0.671 -22.344 1.771 1 97.12 82 GLU A C 1
ATOM 670 O O . GLU A 1 82 ? -0.492 -22.75 1.806 1 97.12 82 GLU A O 1
ATOM 675 N N . TYR A 1 83 ? 1.419 -22.375 0.704 1 98.06 83 TYR A N 1
ATOM 676 C CA . TYR A 1 83 ? 0.935 -22.938 -0.556 1 98.06 83 TYR A CA 1
ATOM 677 C C . TYR A 1 83 ? 1.782 -24.125 -0.991 1 98.06 83 TYR A C 1
ATOM 679 O O . TYR A 1 83 ? 3.012 -24.078 -0.908 1 98.06 83 TYR A O 1
ATOM 687 N N . HIS A 1 84 ? 1.127 -25.172 -1.392 1 97.56 84 HIS A N 1
ATOM 688 C CA . HIS A 1 84 ? 1.827 -26.391 -1.759 1 97.56 84 HIS A CA 1
ATOM 689 C C . HIS A 1 84 ? 1.632 -26.719 -3.236 1 97.56 84 HIS A C 1
ATOM 691 O O . HIS A 1 84 ? 2.369 -27.531 -3.799 1 97.56 84 HIS A O 1
ATOM 697 N N . THR A 1 85 ? 0.612 -26.25 -3.838 1 98.12 85 THR A N 1
ATOM 698 C CA . THR A 1 85 ? 0.357 -26.406 -5.266 1 98.12 85 THR A CA 1
ATOM 699 C C . THR A 1 85 ? 0.126 -25.047 -5.926 1 98.12 85 THR A C 1
ATOM 701 O O . THR A 1 85 ? -0.177 -24.062 -5.242 1 98.12 85 THR A O 1
ATOM 704 N N . PHE A 1 86 ? 0.226 -25.047 -7.27 1 98.5 86 PHE A N 1
ATOM 705 C CA . PHE A 1 86 ? 0.006 -23.812 -8.023 1 98.5 86 PHE A CA 1
ATOM 706 C C . PHE A 1 86 ? -1.426 -23.328 -7.848 1 98.5 86 PHE A C 1
ATOM 708 O O . PHE A 1 86 ? -1.708 -22.141 -8.031 1 98.5 86 PHE A O 1
ATOM 715 N N . LYS A 1 87 ? -2.383 -24.156 -7.492 1 98.56 87 LYS A N 1
ATOM 716 C CA . LYS A 1 87 ? -3.795 -23.812 -7.371 1 98.56 87 LYS A CA 1
ATOM 717 C C . LYS A 1 87 ? -4.098 -23.219 -6.004 1 98.56 87 LYS A C 1
ATOM 719 O O . LYS A 1 87 ? -5.078 -22.484 -5.848 1 98.56 87 LYS A O 1
ATOM 724 N N . ASP A 1 88 ? -3.281 -23.453 -5.004 1 98.75 88 ASP A N 1
ATOM 725 C CA . ASP A 1 88 ? -3.566 -23.125 -3.611 1 98.75 88 ASP A CA 1
ATOM 726 C C . ASP A 1 88 ? -3.836 -21.641 -3.441 1 98.75 88 ASP A C 1
ATOM 728 O O . ASP A 1 88 ? -4.805 -21.25 -2.787 1 98.75 88 ASP A O 1
ATOM 732 N N . PRO A 1 89 ? -2.961 -20.719 -4.008 1 98.88 89 PRO A N 1
ATOM 733 C CA . PRO A 1 89 ? -3.248 -19.297 -3.828 1 98.88 89 PRO A CA 1
ATOM 734 C C . PRO A 1 89 ? -4.598 -18.875 -4.418 1 98.88 89 PRO A C 1
ATOM 736 O O . PRO A 1 89 ? -5.273 -18 -3.871 1 98.88 89 PRO A O 1
ATOM 739 N N . LEU A 1 90 ? -4.988 -19.484 -5.543 1 98.88 90 LEU A N 1
ATOM 740 C CA . LEU A 1 90 ? -6.266 -19.172 -6.164 1 98.88 90 LEU A CA 1
ATOM 741 C C . LEU A 1 90 ? -7.426 -19.531 -5.246 1 98.88 90 LEU A C 1
ATOM 743 O O . LEU A 1 90 ? -8.352 -18.734 -5.062 1 98.88 90 LEU A O 1
ATOM 747 N N . VAL A 1 91 ? -7.336 -20.688 -4.68 1 98.81 91 VAL A N 1
ATOM 748 C CA . VAL A 1 91 ? -8.383 -21.172 -3.785 1 98.81 91 VAL A CA 1
ATOM 749 C C . VAL A 1 91 ? -8.438 -20.297 -2.533 1 98.81 91 VAL A C 1
ATOM 751 O O . VAL A 1 91 ? -9.516 -19.906 -2.092 1 98.81 91 VAL A O 1
ATOM 754 N N . ALA A 1 92 ? -7.289 -20 -1.966 1 98.88 92 ALA A N 1
ATOM 755 C CA . ALA A 1 92 ? -7.215 -19.141 -0.794 1 98.88 92 ALA A CA 1
ATOM 756 C C . ALA A 1 92 ? -7.777 -17.75 -1.103 1 98.88 92 ALA A C 1
ATOM 758 O O . ALA A 1 92 ? -8.445 -17.141 -0.262 1 98.88 92 ALA A O 1
ATOM 759 N N . ALA A 1 93 ? -7.477 -17.234 -2.309 1 98.88 93 ALA A N 1
ATOM 760 C CA . ALA A 1 93 ? -7.969 -15.922 -2.711 1 98.88 93 ALA A CA 1
ATOM 761 C C . ALA A 1 93 ? -9.492 -15.906 -2.789 1 98.88 93 ALA A C 1
ATOM 763 O O . ALA A 1 93 ? -10.133 -14.953 -2.342 1 98.88 93 ALA A O 1
ATOM 764 N N . LEU A 1 94 ? -10.102 -16.953 -3.371 1 98.88 94 LEU A N 1
ATOM 765 C CA . LEU A 1 94 ? -11.555 -17 -3.455 1 98.88 94 LEU A CA 1
ATOM 766 C C . LEU A 1 94 ? -12.18 -17 -2.064 1 98.88 94 LEU A C 1
ATOM 768 O O . LEU A 1 94 ? -13.133 -16.266 -1.808 1 98.88 94 LEU A O 1
ATOM 772 N N . ALA A 1 95 ? -11.633 -17.844 -1.196 1 98.81 95 ALA A N 1
ATOM 773 C CA . ALA A 1 95 ? -12.125 -17.859 0.178 1 98.81 95 ALA A CA 1
ATOM 774 C C . ALA A 1 95 ? -12 -16.484 0.82 1 98.81 95 ALA A C 1
ATOM 776 O O . ALA A 1 95 ? -12.898 -16.031 1.534 1 98.81 95 ALA A O 1
ATOM 777 N N . HIS A 1 96 ? -10.914 -15.805 0.614 1 98.75 96 HIS A N 1
ATOM 778 C CA . HIS A 1 96 ? -10.688 -14.477 1.166 1 98.75 96 HIS A CA 1
ATOM 779 C C . HIS A 1 96 ? -11.656 -13.461 0.574 1 98.75 96 HIS A C 1
ATOM 781 O O . HIS A 1 96 ? -12.195 -12.617 1.295 1 98.75 96 HIS A O 1
ATOM 787 N N . GLU A 1 97 ? -11.836 -13.555 -0.778 1 98.75 97 GLU A N 1
ATOM 788 C CA . GLU A 1 97 ? -12.82 -12.68 -1.411 1 98.75 97 GLU A CA 1
ATOM 789 C C . GLU A 1 97 ? -14.203 -12.852 -0.784 1 98.75 97 GLU A C 1
ATOM 791 O O . GLU A 1 97 ? -14.906 -11.875 -0.544 1 98.75 97 GLU A O 1
ATOM 796 N N . GLN A 1 98 ? -14.578 -14.094 -0.571 1 98.81 98 GLN A N 1
ATOM 797 C CA . GLN A 1 98 ? -15.875 -14.375 0.048 1 98.81 98 GLN A CA 1
ATOM 798 C C . GLN A 1 98 ? -15.938 -13.805 1.463 1 98.81 98 GLN A C 1
ATOM 800 O O . GLN A 1 98 ? -16.984 -13.297 1.884 1 98.81 98 GLN A O 1
ATOM 805 N N . TYR A 1 99 ? -14.875 -13.922 2.178 1 98.81 99 TYR A N 1
ATOM 806 C CA . TYR A 1 99 ? -14.773 -13.312 3.498 1 98.81 99 TYR A CA 1
ATOM 807 C C . TYR A 1 99 ? -14.945 -11.797 3.418 1 98.81 99 TYR A C 1
ATOM 809 O O . TYR A 1 99 ? -15.742 -11.219 4.164 1 98.81 99 TYR A O 1
ATOM 817 N N . VAL A 1 100 ? -14.219 -11.094 2.477 1 98.81 100 VAL A N 1
ATOM 818 C CA . VAL A 1 100 ? -14.328 -9.648 2.307 1 98.81 100 VAL A CA 1
ATOM 819 C C . VAL A 1 100 ? -15.766 -9.281 1.952 1 98.81 100 VAL A C 1
ATOM 821 O O . VAL A 1 100 ? -16.297 -8.281 2.455 1 98.81 100 VAL A O 1
ATOM 824 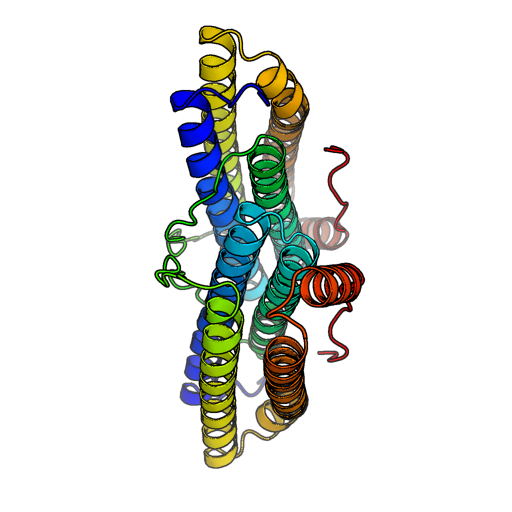N N . THR A 1 101 ? -16.406 -10.062 1.054 1 98.81 101 THR A N 1
ATOM 825 C CA . THR A 1 101 ? -17.812 -9.852 0.714 1 98.81 101 THR A CA 1
ATOM 826 C C . THR A 1 101 ? -18.672 -9.844 1.971 1 98.81 101 THR A C 1
ATOM 828 O O . THR A 1 101 ? -19.516 -8.969 2.137 1 98.81 101 THR A O 1
ATOM 831 N N . SER A 1 102 ? -18.469 -10.789 2.832 1 98.88 102 SER A N 1
ATOM 832 C CA . SER A 1 102 ? -19.266 -10.867 4.059 1 98.88 102 SER A CA 1
ATOM 833 C C . SER A 1 102 ? -19.062 -9.617 4.914 1 98.88 102 SER A C 1
ATOM 835 O O . SER A 1 102 ? -20 -9.156 5.574 1 98.88 102 SER A O 1
ATOM 837 N N . LEU A 1 103 ? -17.859 -9.078 4.98 1 98.75 103 LEU A N 1
ATOM 838 C CA . LEU A 1 103 ? -17.562 -7.867 5.75 1 98.75 103 LEU A CA 1
ATOM 839 C C . LEU A 1 103 ? -18.297 -6.664 5.168 1 98.75 103 LEU A C 1
ATOM 841 O O . LEU A 1 103 ? -18.906 -5.883 5.906 1 98.75 103 LEU A O 1
ATOM 845 N N . ILE A 1 104 ? -18.234 -6.512 3.816 1 98.81 104 ILE A N 1
ATOM 846 C CA . ILE A 1 104 ? -18.922 -5.418 3.137 1 98.81 104 ILE A CA 1
ATOM 847 C C . ILE A 1 104 ? -20.422 -5.516 3.391 1 98.81 104 ILE A C 1
ATOM 849 O O . ILE A 1 104 ? -21.078 -4.508 3.67 1 98.81 104 ILE A O 1
ATOM 853 N N . ASN A 1 105 ? -20.953 -6.73 3.299 1 98.75 105 ASN A N 1
ATOM 854 C CA . ASN A 1 105 ? -22.359 -6.941 3.582 1 98.75 105 ASN A CA 1
ATOM 855 C C . ASN A 1 105 ? -22.719 -6.551 5.016 1 98.75 105 ASN A C 1
ATOM 857 O O . ASN A 1 105 ? -23.797 -6.008 5.27 1 98.75 105 ASN A O 1
ATOM 861 N N . ALA A 1 106 ? -21.844 -6.863 5.918 1 98.5 106 ALA A N 1
ATOM 862 C CA . ALA A 1 106 ? -22.078 -6.516 7.316 1 98.5 106 ALA A CA 1
ATOM 863 C C . ALA A 1 106 ? -22.156 -5.004 7.504 1 98.5 106 ALA A C 1
ATOM 865 O O . ALA A 1 106 ? -23.016 -4.5 8.227 1 98.5 106 ALA A O 1
ATOM 866 N N . VAL A 1 107 ? -21.219 -4.254 6.918 1 98.56 107 VAL A N 1
ATOM 867 C CA . VAL A 1 107 ? -21.234 -2.797 6.996 1 98.56 107 VAL A CA 1
ATOM 868 C C . VAL A 1 107 ? -22.516 -2.266 6.355 1 98.56 107 VAL A C 1
ATOM 870 O O . VAL A 1 107 ? -23.156 -1.366 6.895 1 98.56 107 VAL A O 1
ATOM 873 N N . TYR A 1 108 ? -22.828 -2.834 5.16 1 98.56 108 TYR A N 1
ATOM 874 C CA . TYR A 1 108 ? -24.047 -2.443 4.465 1 98.56 108 TYR A CA 1
ATOM 875 C C . TYR A 1 108 ? -25.281 -2.666 5.344 1 98.56 108 TYR A C 1
ATOM 877 O O . TYR A 1 108 ? -26.141 -1.792 5.453 1 98.56 108 TYR A O 1
ATOM 885 N N . SER A 1 109 ? -25.391 -3.812 5.938 1 98.62 109 SER A N 1
ATOM 886 C CA . SER A 1 109 ? -26.5 -4.156 6.82 1 98.62 109 SER A CA 1
ATOM 887 C C . SER A 1 109 ? -26.609 -3.172 7.98 1 98.62 109 SER A C 1
ATOM 889 O O . SER A 1 109 ? -27.703 -2.729 8.32 1 98.62 109 SER A O 1
ATOM 891 N N . GLU A 1 110 ? -25.484 -2.854 8.609 1 98.44 110 GLU A N 1
ATOM 892 C CA . GLU A 1 110 ? -25.484 -1.886 9.703 1 98.44 110 GLU A CA 1
ATOM 893 C C . GLU A 1 110 ? -25.953 -0.517 9.227 1 98.44 110 GLU A C 1
ATOM 895 O O . GLU A 1 110 ? -26.75 0.138 9.898 1 98.44 110 GLU A O 1
ATOM 900 N N . ALA A 1 111 ? -25.438 -0.091 8.055 1 98.38 111 ALA A N 1
ATOM 901 C CA . ALA A 1 111 ? -25.859 1.185 7.488 1 98.38 111 ALA A CA 1
ATOM 902 C C . ALA A 1 111 ? -27.375 1.202 7.25 1 98.38 111 ALA A C 1
ATOM 904 O O . ALA A 1 111 ? -28.031 2.197 7.539 1 98.38 111 ALA A O 1
ATOM 905 N N . PHE A 1 112 ? -27.859 0.094 6.746 1 98.12 112 PHE A N 1
ATOM 906 C CA . PHE A 1 112 ? -29.297 -0.047 6.508 1 98.12 112 PHE A CA 1
ATOM 907 C C . PHE A 1 112 ? -30.062 0.05 7.816 1 98.12 112 PHE A C 1
ATOM 909 O O . PHE A 1 112 ? -31.062 0.777 7.898 1 98.12 112 PHE A O 1
ATOM 916 N N . ALA A 1 113 ? -29.656 -0.622 8.828 1 98.12 113 ALA A N 1
ATOM 917 C CA . ALA A 1 113 ? -30.344 -0.687 10.117 1 98.12 113 ALA A CA 1
ATOM 918 C C . ALA A 1 113 ? -30.484 0.703 10.727 1 98.12 113 ALA A C 1
ATOM 920 O O . ALA A 1 113 ? -31.5 1.005 11.359 1 98.12 113 ALA A O 1
ATOM 921 N N . VAL A 1 114 ? -29.516 1.558 10.516 1 97.19 114 VAL A N 1
ATOM 922 C CA . VAL A 1 114 ? -29.547 2.879 11.141 1 97.19 114 VAL A CA 1
ATOM 923 C C . VAL A 1 114 ? -30.016 3.916 10.117 1 97.19 114 VAL A C 1
ATOM 925 O O . VAL A 1 114 ? -29.891 5.121 10.352 1 97.19 114 VAL A O 1
ATOM 928 N N . LYS A 1 115 ? -30.453 3.508 8.961 1 97.25 115 LYS A N 1
ATOM 929 C CA . LYS A 1 115 ? -31 4.32 7.879 1 97.25 115 LYS A CA 1
ATOM 930 C C . LYS A 1 115 ? -29.969 5.324 7.375 1 97.25 115 LYS A C 1
ATOM 932 O O . LYS A 1 115 ? -30.297 6.477 7.09 1 97.25 115 LYS A O 1
ATOM 937 N N . ASP A 1 116 ? -28.688 4.934 7.336 1 96.94 116 ASP A N 1
ATOM 938 C CA . ASP A 1 116 ? -27.609 5.691 6.719 1 96.94 116 ASP A CA 1
ATOM 939 C C . ASP A 1 116 ? -27.562 5.465 5.211 1 96.94 116 ASP A C 1
ATOM 941 O O . ASP A 1 116 ? -26.688 4.75 4.707 1 96.94 116 ASP A O 1
ATOM 945 N N . PHE A 1 117 ? -28.375 6.148 4.488 1 96.81 117 PHE A N 1
ATOM 946 C CA . PHE A 1 117 ? -28.578 5.922 3.062 1 96.81 117 PHE A CA 1
ATOM 947 C C . PHE A 1 117 ? -27.375 6.426 2.266 1 96.81 117 PHE A C 1
ATOM 949 O O . PHE A 1 117 ? -27.062 5.895 1.198 1 96.81 117 PHE A O 1
ATOM 956 N N . ARG A 1 118 ? -26.797 7.391 2.787 1 95.5 118 ARG A N 1
ATOM 957 C CA . ARG A 1 118 ? -25.594 7.883 2.135 1 95.5 118 ARG A CA 1
ATOM 958 C C . ARG A 1 118 ? -24.531 6.797 2.076 1 95.5 118 ARG A C 1
ATOM 960 O O . ARG A 1 118 ? -23.938 6.547 1.02 1 95.5 118 ARG A O 1
ATOM 967 N N . THR A 1 119 ? -24.234 6.152 3.205 1 97.94 119 THR A N 1
ATOM 968 C CA . THR A 1 119 ? -23.25 5.074 3.244 1 97.94 119 THR A CA 1
ATOM 969 C C . THR A 1 119 ? -23.703 3.898 2.379 1 97.94 119 THR A C 1
ATOM 971 O O . THR A 1 119 ? -22.891 3.254 1.721 1 97.94 119 THR A O 1
ATOM 974 N N . MET A 1 120 ? -25 3.613 2.371 1 98.12 120 MET A N 1
ATOM 975 C CA . MET A 1 120 ? -25.5 2.551 1.508 1 98.12 120 MET A CA 1
ATOM 976 C C . MET A 1 120 ? -25.188 2.846 0.043 1 98.12 120 MET A C 1
ATOM 978 O O . MET A 1 120 ? -24.734 1.965 -0.691 1 98.12 120 MET A O 1
ATOM 982 N N . GLN A 1 121 ? -25.422 4.074 -0.347 1 98.06 121 GLN A N 1
ATOM 983 C CA . GLN A 1 121 ? -25.141 4.465 -1.724 1 98.06 121 GLN A CA 1
ATOM 984 C C . GLN A 1 121 ? -23.656 4.312 -2.043 1 98.06 121 GLN A C 1
ATOM 986 O O . GLN A 1 121 ? -23.281 3.809 -3.107 1 98.06 121 GLN A O 1
ATOM 991 N N . PHE A 1 122 ? -22.812 4.754 -1.105 1 98.5 122 PHE A N 1
ATOM 992 C CA . PHE A 1 122 ? -21.375 4.594 -1.249 1 98.5 122 PHE A CA 1
ATOM 993 C C . PHE A 1 122 ? -21 3.125 -1.427 1 98.5 122 PHE A C 1
ATOM 995 O O . PHE A 1 122 ? -20.234 2.777 -2.322 1 98.5 122 PHE A O 1
ATOM 1002 N N . LEU A 1 123 ? -21.625 2.24 -0.666 1 98.69 123 LEU A N 1
ATOM 1003 C CA . LEU A 1 123 ? -21.266 0.828 -0.606 1 98.69 123 LEU A CA 1
ATOM 1004 C C . LEU A 1 123 ? -21.844 0.067 -1.794 1 98.69 123 LEU A C 1
ATOM 1006 O O . LEU A 1 123 ? -21.438 -1.066 -2.066 1 98.69 123 LEU A O 1
ATOM 1010 N N . ASP A 1 124 ? -22.781 0.697 -2.523 1 98.62 124 ASP A N 1
ATOM 1011 C CA . ASP A 1 124 ? -23.359 0.037 -3.686 1 98.62 124 ASP A CA 1
ATOM 1012 C C . ASP A 1 124 ? -22.281 -0.401 -4.672 1 98.62 124 ASP A C 1
ATOM 1014 O O . ASP A 1 124 ? -22.344 -1.505 -5.219 1 98.62 124 ASP A O 1
ATOM 1018 N N . TRP A 1 125 ? -21.328 0.454 -4.918 1 98.69 125 TRP A N 1
ATOM 1019 C CA . TRP A 1 125 ? -20.234 0.132 -5.816 1 98.69 125 TRP A CA 1
ATOM 1020 C C . TRP A 1 125 ? -19.453 -1.082 -5.312 1 98.69 125 TRP A C 1
ATOM 1022 O O . TRP A 1 125 ? -19.125 -1.978 -6.09 1 98.69 125 TRP A O 1
ATOM 1032 N N . PHE A 1 126 ? -19.266 -1.121 -3.969 1 98.75 126 PHE A N 1
ATOM 1033 C CA . PHE A 1 126 ? -18.5 -2.217 -3.383 1 98.75 126 PHE A CA 1
ATOM 1034 C C . PHE A 1 126 ? -19.266 -3.529 -3.486 1 98.75 126 PHE A C 1
ATOM 1036 O O . PHE A 1 126 ? -18.672 -4.586 -3.703 1 98.75 126 PHE A O 1
ATOM 1043 N N . ILE A 1 127 ? -20.578 -3.502 -3.248 1 98.5 127 ILE A N 1
ATOM 1044 C CA . ILE A 1 127 ? -21.422 -4.691 -3.375 1 98.5 127 ILE A CA 1
ATOM 1045 C C . ILE A 1 127 ? -21.281 -5.27 -4.781 1 98.5 127 ILE A C 1
ATOM 1047 O O . ILE A 1 127 ? -21.047 -6.469 -4.945 1 98.5 127 ILE A O 1
ATOM 1051 N N . LYS A 1 128 ? -21.406 -4.426 -5.762 1 98.38 128 LYS A N 1
ATOM 1052 C CA . LYS A 1 128 ? -21.266 -4.863 -7.148 1 98.38 128 LYS A CA 1
ATOM 1053 C C . LYS A 1 128 ? -19.844 -5.367 -7.422 1 98.38 128 LYS A C 1
ATOM 1055 O O . LYS A 1 128 ? -19.672 -6.434 -8.016 1 98.38 128 LYS A O 1
ATOM 1060 N N . GLU A 1 129 ? -18.859 -4.602 -7.02 1 98.25 129 GLU A N 1
ATOM 1061 C CA . GLU A 1 129 ? -17.438 -4.926 -7.211 1 98.25 129 GLU A CA 1
ATOM 1062 C C . GLU A 1 129 ? -17.109 -6.281 -6.598 1 98.25 129 GLU A C 1
ATOM 1064 O O . GLU A 1 129 ? -16.406 -7.09 -7.215 1 98.25 129 GLU A O 1
ATOM 1069 N N . GLN A 1 130 ? -17.625 -6.574 -5.359 1 98.44 130 GLN A N 1
ATOM 1070 C CA . GLN A 1 130 ? -17.328 -7.844 -4.703 1 98.44 130 GLN A CA 1
ATOM 1071 C C . GLN A 1 130 ? -17.922 -9.016 -5.484 1 98.44 130 GLN A C 1
ATOM 1073 O O . GLN A 1 130 ? -17.312 -10.094 -5.547 1 98.44 130 GLN A O 1
ATOM 1078 N N . GLY A 1 131 ? -19.141 -8.789 -6.062 1 98.06 131 GLY A N 1
ATOM 1079 C CA . GLY A 1 131 ? -19.656 -9.812 -6.949 1 98.06 131 GLY A CA 1
ATOM 1080 C C . GLY A 1 131 ? -18.734 -10.133 -8.109 1 98.06 131 GLY A C 1
ATOM 1081 O O . GLY A 1 131 ? -18.5 -11.305 -8.422 1 98.06 131 GLY A O 1
ATOM 1082 N N . GLU A 1 132 ? -18.203 -9.148 -8.75 1 97.75 132 GLU A N 1
ATOM 1083 C CA . GLU A 1 132 ? -17.281 -9.305 -9.875 1 97.75 132 GLU A CA 1
ATOM 1084 C C . GLU A 1 132 ? -15.984 -9.969 -9.43 1 97.75 132 GLU A C 1
ATOM 1086 O O . GLU A 1 132 ? -15.453 -10.836 -10.133 1 97.75 132 GLU A O 1
ATOM 1091 N N . GLU A 1 133 ? -15.484 -9.594 -8.227 1 97.88 133 GLU A N 1
ATOM 1092 C CA . GLU A 1 133 ? -14.234 -10.172 -7.727 1 97.88 133 GLU A CA 1
ATOM 1093 C C . GLU A 1 133 ? -14.383 -11.664 -7.469 1 97.88 133 GLU A C 1
ATOM 1095 O O . GLU A 1 133 ? -13.516 -12.453 -7.844 1 97.88 133 GLU A O 1
ATOM 1100 N N . GLU A 1 134 ? -15.5 -12.07 -6.797 1 98.5 134 GLU A N 1
ATOM 1101 C CA . GLU A 1 134 ? -15.734 -13.484 -6.539 1 98.5 134 GLU A CA 1
ATOM 1102 C C . GLU A 1 134 ? -15.859 -14.273 -7.84 1 98.5 134 GLU A C 1
ATOM 1104 O O . GLU A 1 134 ? -15.266 -15.336 -7.992 1 98.5 134 GLU A O 1
ATOM 1109 N N . LYS A 1 135 ? -16.625 -13.742 -8.82 1 98.56 135 LYS A N 1
ATOM 1110 C CA . LYS A 1 135 ? -16.797 -14.422 -10.102 1 98.56 135 LYS A CA 1
ATOM 1111 C C . LYS A 1 135 ? -15.469 -14.57 -10.836 1 98.56 135 LYS A C 1
ATOM 1113 O O . LYS A 1 135 ? -15.164 -15.648 -11.352 1 98.56 135 LYS A O 1
ATOM 1118 N N . ASN A 1 136 ? -14.734 -13.438 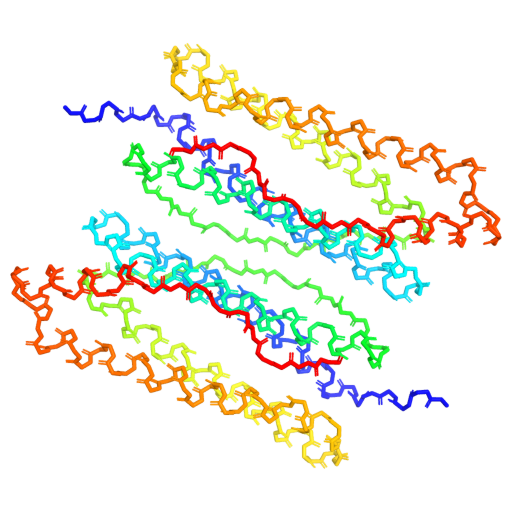-10.898 1 97.69 136 ASN A N 1
ATOM 1119 C CA . ASN A 1 136 ? -13.445 -13.445 -11.578 1 97.69 136 ASN A CA 1
ATOM 1120 C C . ASN A 1 136 ? -12.516 -14.508 -11 1 97.69 136 ASN A C 1
ATOM 1122 O O . ASN A 1 136 ? -11.875 -15.258 -11.742 1 97.69 136 ASN A O 1
ATOM 1126 N N . THR A 1 137 ? -12.445 -14.594 -9.68 1 98.5 137 THR A N 1
ATOM 1127 C CA . THR A 1 137 ? -11.562 -15.555 -9.016 1 98.5 137 THR A CA 1
ATOM 1128 C C . THR A 1 137 ? -12.062 -16.984 -9.234 1 98.5 137 THR A C 1
ATOM 1130 O O . THR A 1 137 ? -11.273 -17.891 -9.516 1 98.5 137 THR A O 1
ATOM 1133 N N . ASP A 1 138 ? -13.328 -17.172 -9.109 1 98.5 138 ASP A N 1
ATOM 1134 C CA . ASP A 1 138 ? -13.93 -18.484 -9.352 1 98.5 138 ASP A CA 1
ATOM 1135 C C . ASP A 1 138 ? -13.672 -18.953 -10.781 1 98.5 138 ASP A C 1
ATOM 1137 O O . ASP A 1 138 ? -13.328 -20.109 -11.008 1 98.5 138 ASP A O 1
ATOM 1141 N N . ASP A 1 139 ? -13.875 -18.062 -11.727 1 98.44 139 ASP A N 1
ATOM 1142 C CA . ASP A 1 139 ? -13.625 -18.391 -13.125 1 98.44 139 ASP A CA 1
ATOM 1143 C C . ASP A 1 139 ? -12.172 -18.812 -13.336 1 98.44 139 ASP A C 1
ATOM 1145 O O . ASP A 1 139 ? -11.883 -19.734 -14.109 1 98.44 139 ASP A O 1
ATOM 1149 N N . LEU A 1 140 ? -11.297 -18.125 -12.688 1 98 140 LEU A N 1
ATOM 1150 C CA . LEU A 1 140 ? -9.875 -18.438 -12.812 1 98 140 LEU A CA 1
ATOM 1151 C C . LEU A 1 140 ? -9.586 -19.844 -12.266 1 98 140 LEU A C 1
ATOM 1153 O O . LEU A 1 140 ? -8.812 -20.594 -12.867 1 98 140 LEU A O 1
ATOM 1157 N N . ILE A 1 141 ? -10.18 -20.172 -11.125 1 98.62 141 ILE A N 1
ATOM 1158 C CA . ILE A 1 141 ? -10 -21.5 -10.539 1 98.62 141 ILE A CA 1
ATOM 1159 C C . ILE A 1 141 ? -10.508 -22.562 -11.516 1 98.62 141 ILE A C 1
ATOM 1161 O O . ILE A 1 141 ? -9.836 -23.578 -11.734 1 98.62 141 ILE A O 1
ATOM 1165 N N . LYS A 1 142 ? -11.633 -22.359 -12.125 1 98.5 142 LYS A N 1
ATOM 1166 C CA . LYS A 1 142 ? -12.195 -23.297 -13.078 1 98.5 142 LYS A CA 1
ATOM 1167 C C . LYS A 1 142 ? -11.297 -23.453 -14.297 1 98.5 142 LYS A C 1
ATOM 1169 O O . LYS A 1 142 ? -11.07 -24.578 -14.773 1 98.5 142 LYS A O 1
ATOM 1174 N N . LYS A 1 143 ? -10.828 -22.344 -14.805 1 98.06 143 LYS A N 1
ATOM 1175 C CA . LYS A 1 143 ? -9.883 -22.391 -15.922 1 98.06 143 LYS A CA 1
ATOM 1176 C C . LYS A 1 143 ? -8.641 -23.203 -15.547 1 98.06 143 LYS A C 1
ATOM 1178 O O . LYS A 1 143 ? -8.156 -24 -16.344 1 98.06 143 LYS A O 1
ATOM 1183 N N . PHE A 1 144 ? -8.109 -22.922 -14.336 1 98.69 144 PHE A N 1
ATOM 1184 C CA . PHE A 1 144 ? -6.93 -23.656 -13.875 1 98.69 144 PHE A CA 1
ATOM 1185 C C . PHE A 1 144 ? -7.207 -25.156 -13.82 1 98.69 144 PHE A C 1
ATOM 1187 O O . PHE A 1 144 ? -6.379 -25.953 -14.25 1 98.69 144 PHE A O 1
ATOM 1194 N N . ASP A 1 145 ? -8.359 -25.547 -13.32 1 98.44 145 ASP A N 1
ATOM 1195 C CA . ASP A 1 145 ? -8.734 -26.953 -13.203 1 98.44 145 ASP A CA 1
ATOM 1196 C C . ASP A 1 145 ? -8.797 -27.625 -14.57 1 98.44 145 ASP A C 1
ATOM 1198 O O . ASP A 1 145 ? -8.391 -28.781 -14.719 1 98.44 145 ASP A O 1
ATOM 1202 N N . LEU A 1 146 ? -9.195 -26.875 -15.484 1 98 146 LEU A N 1
ATOM 1203 C CA . LEU A 1 146 ? -9.391 -27.438 -16.812 1 98 146 LEU A CA 1
ATOM 1204 C C . LEU A 1 146 ? -8.078 -27.469 -17.594 1 98 146 LEU A C 1
ATOM 1206 O O . LEU A 1 146 ? -7.832 -28.406 -18.359 1 98 146 LEU A O 1
ATOM 1210 N N . PHE A 1 147 ? -7.223 -26.5 -17.344 1 97.5 147 PHE A N 1
ATOM 1211 C CA . PHE A 1 147 ? -6.125 -26.328 -18.297 1 97.5 147 PHE A CA 1
ATOM 1212 C C . PHE A 1 147 ? -4.785 -26.281 -17.578 1 97.5 147 PHE A C 1
ATOM 1214 O O . PHE A 1 147 ? -3.732 -26.438 -18.188 1 97.5 147 PHE A O 1
ATOM 1221 N N . GLY A 1 148 ? -4.809 -25.953 -16.297 1 96.81 148 GLY A N 1
ATOM 1222 C CA . GLY A 1 148 ? -3.598 -25.547 -15.602 1 96.81 148 GLY A CA 1
ATOM 1223 C C . GLY A 1 148 ? -2.785 -26.703 -15.078 1 96.81 148 GLY A C 1
ATOM 1224 O O . GLY A 1 148 ? -1.73 -26.516 -14.469 1 96.81 148 GLY A O 1
ATOM 1225 N N . ASN A 1 149 ? -3.268 -27.984 -15.398 1 96.5 149 ASN A N 1
ATOM 1226 C CA . ASN A 1 149 ? -2.611 -29.156 -14.82 1 96.5 149 ASN A CA 1
ATOM 1227 C C . ASN A 1 149 ? -1.606 -29.766 -15.789 1 96.5 149 ASN A C 1
ATOM 1229 O O . ASN A 1 149 ? -0.894 -30.719 -15.438 1 96.5 149 ASN A O 1
ATOM 1233 N N . GLU A 1 150 ? -1.571 -29.312 -17 1 96.88 150 GLU A N 1
ATOM 1234 C CA . GLU A 1 150 ? -0.578 -29.719 -18 1 96.88 150 GLU A CA 1
ATOM 1235 C C . GLU A 1 150 ? 0.298 -28.531 -18.406 1 96.88 150 GLU A C 1
ATOM 1237 O O . G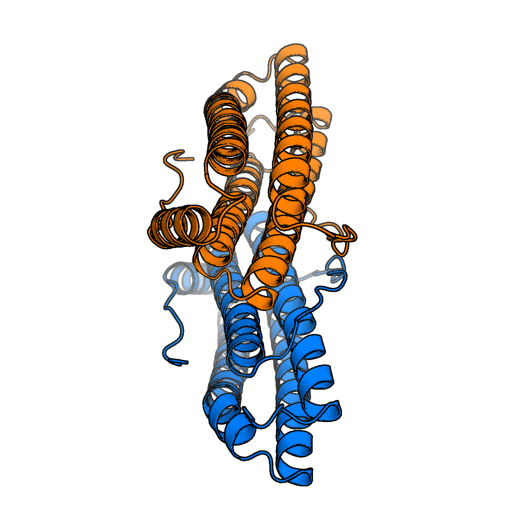LU A 1 150 ? -0.153 -27.391 -18.422 1 96.88 150 GLU A O 1
ATOM 1242 N N . ALA A 1 151 ? 1.556 -28.891 -18.828 1 96.69 151 ALA A N 1
ATOM 1243 C CA . ALA A 1 151 ? 2.578 -27.875 -19.078 1 96.69 151 ALA A CA 1
ATOM 1244 C C . ALA A 1 151 ? 2.105 -26.859 -20.109 1 96.69 151 ALA A C 1
ATOM 1246 O O . ALA A 1 151 ? 2.199 -25.656 -19.891 1 96.69 151 ALA A O 1
ATOM 1247 N N . LYS A 1 152 ? 1.604 -27.344 -21.172 1 97.56 152 LYS A N 1
ATOM 1248 C CA . LYS A 1 152 ? 1.186 -26.453 -22.25 1 97.56 152 LYS A CA 1
ATOM 1249 C C . LYS A 1 152 ? 0.035 -25.547 -21.797 1 97.56 152 LYS A C 1
ATOM 1251 O O . LYS A 1 152 ? 0.044 -24.344 -22.047 1 97.56 152 LYS A O 1
ATOM 1256 N N . GLY A 1 153 ? -0.97 -26.109 -21.172 1 98.06 153 GLY A N 1
ATOM 1257 C CA . GLY A 1 153 ? -2.092 -25.328 -20.656 1 98.06 153 GLY A CA 1
ATOM 1258 C C . GLY A 1 153 ? -1.69 -24.312 -19.609 1 98.06 153 GLY A C 1
ATOM 1259 O O . GLY A 1 153 ? -2.166 -23.172 -19.609 1 98.06 153 GLY A O 1
ATOM 1260 N N . LEU A 1 154 ? -0.826 -24.734 -18.703 1 98.38 154 LEU A N 1
ATOM 1261 C CA . LEU A 1 154 ? -0.341 -23.828 -17.656 1 98.38 154 LEU A CA 1
ATOM 1262 C C . LEU A 1 154 ? 0.409 -22.656 -18.266 1 98.38 154 LEU A C 1
ATOM 1264 O O . LEU A 1 154 ? 0.255 -21.516 -17.812 1 98.38 154 LEU A O 1
ATOM 1268 N N . TYR A 1 155 ? 1.151 -22.922 -19.266 1 98.44 155 TYR A N 1
ATOM 1269 C CA . TYR A 1 155 ? 1.886 -21.875 -19.969 1 98.44 155 TYR A CA 1
ATOM 1270 C C . TYR A 1 155 ? 0.931 -20.859 -20.578 1 98.44 155 TYR A C 1
ATOM 1272 O O . TYR A 1 155 ? 1.142 -19.656 -20.453 1 98.44 155 TYR A O 1
ATOM 1280 N N . MET A 1 156 ? -0.117 -21.344 -21.203 1 98.25 156 MET A N 1
ATOM 1281 C CA . MET A 1 156 ? -1.09 -20.469 -21.844 1 98.25 156 MET A CA 1
ATOM 1282 C C . MET A 1 156 ? -1.839 -19.641 -20.812 1 98.25 156 MET A C 1
ATOM 1284 O O . MET A 1 156 ? -2.047 -18.438 -21.016 1 98.25 156 MET A O 1
ATOM 1288 N N . LEU A 1 157 ? -2.188 -20.297 -19.766 1 98.44 157 LEU A N 1
ATOM 1289 C CA . LEU A 1 157 ? -2.859 -19.562 -18.703 1 98.44 157 LEU A CA 1
ATOM 1290 C C . LEU A 1 157 ? -1.945 -18.5 -18.125 1 98.44 157 LEU A C 1
ATOM 1292 O O . LEU A 1 157 ? -2.381 -17.375 -17.875 1 98.44 157 LEU A O 1
ATOM 1296 N N . ASN A 1 158 ? -0.747 -18.875 -17.891 1 98.75 158 ASN A N 1
ATOM 1297 C CA . ASN A 1 158 ? 0.228 -17.922 -17.359 1 98.75 158 ASN A CA 1
ATOM 1298 C C . ASN A 1 158 ? 0.383 -16.719 -18.281 1 98.75 158 ASN A C 1
ATOM 1300 O O . ASN A 1 158 ? 0.439 -15.578 -17.812 1 98.75 158 ASN A O 1
ATOM 1304 N N . SER A 1 159 ? 0.405 -16.953 -19.547 1 98.56 159 SER A N 1
ATOM 1305 C CA . SER A 1 159 ? 0.496 -15.883 -20.531 1 98.56 159 SER A CA 1
ATOM 1306 C C . SER A 1 159 ? -0.732 -14.977 -20.484 1 98.56 159 SER A C 1
ATOM 1308 O O . SER A 1 159 ? -0.609 -13.75 -20.5 1 98.56 159 SER A O 1
ATOM 1310 N N . GLU A 1 160 ? -1.868 -15.57 -20.422 1 98.25 160 GLU A N 1
ATOM 1311 C CA . GLU A 1 160 ? -3.123 -14.828 -20.344 1 98.25 160 GLU A CA 1
ATOM 1312 C C . GLU A 1 160 ? -3.162 -13.945 -19.094 1 98.25 160 GLU A C 1
ATOM 1314 O O . GLU A 1 160 ? -3.521 -12.766 -19.172 1 98.25 160 GLU A O 1
ATOM 1319 N N . MET A 1 161 ? -2.734 -14.469 -18 1 98.19 161 MET A N 1
ATOM 1320 C CA . MET A 1 161 ? -2.748 -13.75 -16.734 1 98.19 161 MET A CA 1
ATOM 1321 C C . MET A 1 161 ? -1.763 -12.586 -16.75 1 98.19 161 MET A C 1
ATOM 1323 O O . MET A 1 161 ? -2.004 -11.547 -16.125 1 98.19 161 MET A O 1
ATOM 1327 N N . GLY A 1 162 ? -0.694 -12.75 -17.469 1 98.5 162 GLY A N 1
ATOM 1328 C CA . GLY A 1 162 ? 0.334 -11.727 -17.578 1 98.5 162 GLY A CA 1
ATOM 1329 C C . GLY A 1 162 ? -0.14 -10.477 -18.281 1 98.5 162 GLY A C 1
ATOM 1330 O O . GLY A 1 162 ? 0.495 -9.422 -18.188 1 98.5 162 GLY A O 1
ATOM 1331 N N . ALA A 1 163 ? -1.273 -10.555 -18.984 1 97.94 163 ALA A N 1
ATOM 1332 C CA . ALA A 1 163 ? -1.775 -9.453 -19.797 1 97.94 163 ALA A CA 1
ATOM 1333 C C . ALA A 1 163 ? -2.652 -8.516 -18.969 1 97.94 163 ALA A C 1
ATOM 1335 O O . ALA A 1 163 ? -3.037 -7.441 -19.438 1 97.94 163 ALA A O 1
ATOM 1336 N N . ARG A 1 164 ? -2.951 -8.977 -17.75 1 97.12 164 ARG A N 1
ATOM 1337 C CA . ARG A 1 164 ? -3.787 -8.133 -16.906 1 97.12 164 ARG A CA 1
ATOM 1338 C C . ARG A 1 164 ? -3.09 -6.809 -16.594 1 97.12 164 ARG A C 1
ATOM 1340 O O . ARG A 1 164 ? -1.902 -6.789 -16.266 1 97.12 164 ARG A O 1
ATOM 1347 N N . THR A 1 165 ? -3.85 -5.656 -16.703 1 97.62 165 THR A N 1
ATOM 1348 C CA . THR A 1 165 ? -3.363 -4.324 -16.359 1 97.62 165 THR A CA 1
ATOM 1349 C C . THR A 1 165 ? -4.266 -3.674 -15.305 1 97.62 165 THR A C 1
ATOM 1351 O O . THR A 1 165 ? -5.445 -4.02 -15.195 1 97.62 165 THR A O 1
ATOM 1354 N N . TYR A 1 166 ? -3.648 -2.84 -14.602 1 97.12 166 TYR A N 1
ATOM 1355 C CA . TYR A 1 166 ? -4.391 -2.113 -13.578 1 97.12 166 TYR A CA 1
ATOM 1356 C C . TYR A 1 166 ? -5.359 -1.122 -14.203 1 97.12 166 TYR A C 1
ATOM 1358 O O . TYR A 1 166 ? -5.02 -0.437 -15.172 1 97.12 166 TYR A O 1
ATOM 1366 N N . THR A 1 167 ? -6.559 -1.069 -13.688 1 95.12 167 THR A N 1
ATOM 1367 C CA . THR A 1 167 ? -7.57 -0.062 -13.984 1 95.12 167 THR A CA 1
ATOM 1368 C C . THR A 1 167 ? -8.078 0.592 -12.703 1 95.12 167 THR A C 1
ATOM 1370 O O . THR A 1 167 ? -8.492 -0.099 -11.773 1 95.12 167 THR A O 1
ATOM 1373 N N . ALA A 1 168 ? -8.023 1.901 -12.633 1 93.75 168 ALA A N 1
ATOM 1374 C CA . ALA A 1 168 ? -8.5 2.627 -11.461 1 93.75 168 ALA A CA 1
ATOM 1375 C C . ALA A 1 168 ? -9.992 2.367 -11.234 1 93.75 168 ALA A C 1
ATOM 1377 O O . ALA A 1 168 ? -10.75 2.182 -12.188 1 93.75 168 ALA A O 1
ATOM 1378 N N . PRO A 1 169 ? -10.359 2.375 -9.938 1 95.19 169 PRO A N 1
ATOM 1379 C CA . PRO A 1 169 ? -11.789 2.211 -9.68 1 95.19 169 PRO A CA 1
ATOM 1380 C C . PRO A 1 169 ? -12.633 3.322 -10.297 1 95.19 169 PRO A C 1
ATOM 1382 O O . PRO A 1 169 ? -12.211 4.48 -10.328 1 95.19 169 PRO A O 1
ATOM 1385 N N . SER A 1 170 ? -13.859 2.959 -10.688 1 92.19 170 SER A N 1
ATOM 1386 C CA . SER A 1 170 ? -14.742 3.914 -11.344 1 92.19 170 SER A CA 1
ATOM 1387 C C . SER A 1 170 ? -15.523 4.734 -10.32 1 92.19 170 SER A C 1
ATOM 1389 O O . SER A 1 170 ? -16.156 5.738 -10.672 1 92.19 170 SER A O 1
ATOM 1391 N N . LEU A 1 171 ? -15.508 4.289 -9.094 1 92.44 171 LEU A N 1
ATOM 1392 C CA . LEU A 1 171 ? -16.234 4.98 -8.031 1 92.44 171 LEU A CA 1
ATOM 1393 C C . LEU A 1 171 ? -15.656 6.371 -7.797 1 92.44 171 LEU A C 1
ATOM 1395 O O . LEU A 1 171 ? -14.461 6.516 -7.539 1 92.44 171 LEU A O 1
ATOM 1399 N N . VAL A 1 172 ? -16.484 7.445 -7.922 1 88.94 172 VAL A N 1
ATOM 1400 C CA . VAL A 1 172 ? -16.094 8.828 -7.664 1 88.94 172 VAL A CA 1
ATOM 1401 C C . VAL A 1 172 ? -16.719 9.305 -6.352 1 88.94 172 VAL A C 1
ATOM 1403 O O . VAL A 1 172 ? -17.906 9.117 -6.121 1 88.94 172 VAL A O 1
ATOM 1406 N N . LEU A 1 173 ? -15.891 9.828 -5.488 1 91.81 173 LEU A N 1
ATOM 1407 C CA . LEU A 1 173 ? -16.359 10.297 -4.191 1 91.81 173 LEU A CA 1
ATOM 1408 C C . LEU A 1 173 ? -16.594 11.805 -4.215 1 91.81 173 LEU A C 1
ATOM 1410 O O . LEU A 1 173 ? -15.914 12.531 -4.945 1 91.81 173 LEU A O 1
ATOM 1414 N N . MET B 1 1 ? 24.562 -20.266 -13.406 1 41.91 1 MET B N 1
ATOM 1415 C CA . MET B 1 1 ? 23.844 -20.25 -12.133 1 41.91 1 MET B CA 1
ATOM 1416 C C . MET B 1 1 ? 23.609 -18.812 -11.672 1 41.91 1 MET B C 1
ATOM 1418 O O . MET B 1 1 ? 24.547 -18.016 -11.609 1 41.91 1 MET B O 1
ATOM 1422 N N . ILE B 1 2 ? 22.344 -18.203 -11.969 1 53.62 2 ILE B N 1
ATOM 1423 C CA . ILE B 1 2 ? 22.219 -16.797 -11.609 1 53.62 2 ILE B CA 1
ATOM 1424 C C . ILE B 1 2 ? 22.797 -16.562 -10.219 1 53.62 2 ILE B C 1
ATOM 1426 O O . ILE B 1 2 ? 22.469 -17.281 -9.273 1 53.62 2 ILE B O 1
ATOM 1430 N N . LYS B 1 3 ? 24.109 -15.938 -10.273 1 60.66 3 LYS B N 1
ATOM 1431 C CA . LYS B 1 3 ? 24.766 -15.633 -9.008 1 60.66 3 LYS B CA 1
ATOM 1432 C C . LYS B 1 3 ? 23.781 -14.992 -8.023 1 60.66 3 LYS B C 1
ATOM 1434 O O . LYS B 1 3 ? 23.172 -13.969 -8.328 1 60.66 3 LYS B O 1
ATOM 1439 N N . MET B 1 4 ? 23.422 -15.859 -6.953 1 78.19 4 MET B N 1
ATOM 1440 C CA . MET B 1 4 ? 22.469 -15.43 -5.922 1 78.19 4 MET B CA 1
ATOM 1441 C C . MET B 1 4 ? 23.109 -14.375 -5.016 1 78.19 4 MET B C 1
ATOM 1443 O O . MET B 1 4 ? 24.312 -14.406 -4.766 1 78.19 4 MET B O 1
ATOM 1447 N N . LEU B 1 5 ? 22.406 -13.258 -4.793 1 90.19 5 LEU B N 1
ATOM 1448 C CA . LEU B 1 5 ? 22.797 -12.273 -3.801 1 90.19 5 LEU B CA 1
ATOM 1449 C C . LEU B 1 5 ? 23.203 -12.945 -2.494 1 90.19 5 LEU B C 1
ATOM 1451 O O . LEU B 1 5 ? 22.703 -14.016 -2.162 1 90.19 5 LEU B O 1
ATOM 1455 N N . SER B 1 6 ? 24.266 -12.383 -1.914 1 93.06 6 SER B N 1
ATOM 1456 C CA . SER B 1 6 ? 24.609 -12.93 -0.608 1 93.06 6 SER B CA 1
ATOM 1457 C C . SER B 1 6 ? 23.422 -12.938 0.333 1 93.06 6 SER B C 1
ATOM 1459 O O . SER B 1 6 ? 22.531 -12.086 0.228 1 93.06 6 SER B O 1
ATOM 1461 N N . LYS B 1 7 ? 23.469 -13.922 1.273 1 94.62 7 LYS B N 1
ATOM 1462 C CA . LYS B 1 7 ? 22.375 -14.078 2.232 1 94.62 7 LYS B CA 1
ATOM 1463 C C . LYS B 1 7 ? 22.219 -12.836 3.096 1 94.62 7 LYS B C 1
ATOM 1465 O O . LYS B 1 7 ? 21.094 -12.406 3.375 1 94.62 7 LYS B O 1
ATOM 1470 N N . GLU B 1 8 ? 23.312 -12.281 3.506 1 95.75 8 GLU B N 1
ATOM 1471 C CA . GLU B 1 8 ? 23.266 -11.109 4.375 1 95.75 8 GLU B CA 1
ATOM 1472 C C . GLU B 1 8 ? 22.656 -9.914 3.658 1 95.75 8 GLU B C 1
ATOM 1474 O O . GLU B 1 8 ? 21.781 -9.234 4.215 1 95.75 8 GLU B O 1
ATOM 1479 N N . VAL B 1 9 ? 23.047 -9.672 2.441 1 97.69 9 VAL B N 1
ATOM 1480 C CA . VAL B 1 9 ? 22.531 -8.555 1.661 1 97.69 9 VAL B CA 1
ATOM 1481 C C . VAL B 1 9 ? 21.047 -8.773 1.381 1 97.69 9 VAL B C 1
ATOM 1483 O O . VAL B 1 9 ? 20.234 -7.855 1.535 1 97.69 9 VAL B O 1
ATOM 1486 N N . SER B 1 10 ? 20.688 -9.961 1.024 1 97.5 10 SER B N 1
ATOM 1487 C CA . SER B 1 10 ? 19.281 -10.273 0.721 1 97.5 10 SER B CA 1
ATOM 1488 C C . SER B 1 10 ? 18.406 -10.086 1.944 1 97.5 10 SER B C 1
ATOM 1490 O O . SER B 1 10 ? 17.281 -9.586 1.831 1 97.5 10 SER B O 1
ATOM 1492 N N . THR B 1 11 ? 18.906 -10.492 3.09 1 97.5 11 THR B N 1
ATOM 1493 C CA . THR B 1 11 ? 18.141 -10.336 4.328 1 97.5 11 THR B CA 1
ATOM 1494 C C . THR B 1 11 ? 17.922 -8.859 4.641 1 97.5 11 THR B C 1
ATOM 1496 O O . THR B 1 11 ? 16.797 -8.461 4.988 1 97.5 11 THR B O 1
ATOM 1499 N N . LEU B 1 12 ? 18.938 -8.062 4.473 1 98.19 12 LEU B N 1
ATOM 1500 C CA . LEU B 1 12 ? 18.812 -6.633 4.734 1 98.19 12 LEU B CA 1
ATOM 1501 C C . LEU B 1 12 ? 17.844 -5.98 3.764 1 98.19 12 LEU B C 1
ATOM 1503 O O . LEU B 1 12 ? 17.062 -5.105 4.152 1 98.19 12 LEU B O 1
ATOM 1507 N N . LEU B 1 13 ? 17.906 -6.395 2.498 1 98.62 13 LEU B N 1
ATOM 1508 C CA . LEU B 1 13 ? 16.984 -5.844 1.51 1 98.62 13 LEU B CA 1
ATOM 1509 C C . LEU B 1 13 ? 15.547 -6.266 1.809 1 98.62 13 LEU B C 1
ATOM 1511 O O . LEU B 1 13 ? 14.617 -5.469 1.655 1 98.62 13 LEU B O 1
ATOM 1515 N N . CYS B 1 14 ? 15.359 -7.496 2.256 1 98.06 14 CYS B N 1
ATOM 1516 C CA . CYS B 1 14 ? 14.023 -7.949 2.631 1 98.06 14 CYS B CA 1
ATOM 1517 C C . CYS B 1 14 ? 13.484 -7.145 3.805 1 98.06 14 CYS B C 1
ATOM 1519 O O . CYS B 1 14 ? 12.328 -6.73 3.799 1 98.06 14 CYS B O 1
ATOM 1521 N N . ASP B 1 15 ? 14.352 -6.914 4.762 1 98.38 15 ASP B N 1
ATOM 1522 C CA . ASP B 1 15 ? 13.961 -6.07 5.891 1 98.38 15 ASP B CA 1
ATOM 1523 C C . ASP B 1 15 ? 13.609 -4.66 5.426 1 98.38 15 ASP B C 1
ATOM 1525 O O . ASP B 1 15 ? 12.68 -4.043 5.949 1 98.38 15 ASP B O 1
ATOM 1529 N N . GLN B 1 16 ? 14.391 -4.16 4.504 1 98.81 16 GLN B N 1
ATOM 1530 C CA . GLN B 1 16 ? 14.172 -2.809 3.996 1 98.81 16 GLN B CA 1
ATOM 1531 C C . GLN B 1 16 ? 12.812 -2.688 3.316 1 98.81 16 GLN B C 1
ATOM 1533 O O . GLN B 1 16 ? 12.172 -1.635 3.377 1 98.81 16 GLN B O 1
ATOM 1538 N N . ILE B 1 17 ? 12.312 -3.762 2.625 1 98.88 17 ILE B N 1
ATOM 1539 C CA . ILE B 1 17 ? 10.984 -3.77 2.037 1 98.88 17 ILE B CA 1
ATOM 1540 C C . ILE B 1 17 ? 9.945 -3.453 3.111 1 98.88 17 ILE B C 1
ATOM 1542 O O . ILE B 1 17 ? 9.102 -2.572 2.928 1 98.88 17 ILE B O 1
ATOM 1546 N N . ASN B 1 18 ? 10.078 -4.113 4.223 1 98.75 18 ASN B N 1
ATOM 1547 C CA . ASN B 1 18 ? 9.133 -3.898 5.316 1 98.75 18 ASN B CA 1
ATOM 1548 C C . ASN B 1 18 ? 9.227 -2.479 5.867 1 98.75 18 ASN B C 1
ATOM 1550 O O . ASN B 1 18 ? 8.211 -1.86 6.184 1 98.75 18 ASN B O 1
ATOM 1554 N N . LYS B 1 19 ? 10.406 -1.988 5.961 1 98.81 19 LYS B N 1
ATOM 1555 C CA . LYS B 1 19 ? 10.609 -0.63 6.457 1 98.81 19 LYS B CA 1
ATOM 1556 C C . LYS B 1 19 ? 9.969 0.396 5.527 1 98.81 19 LYS B C 1
ATOM 1558 O O . LYS B 1 19 ? 9.391 1.384 5.984 1 98.81 19 LYS B O 1
ATOM 1563 N N . GLU B 1 20 ? 10.094 0.181 4.238 1 98.94 20 GLU B N 1
ATOM 1564 C CA . GLU B 1 20 ? 9.477 1.091 3.273 1 98.94 20 GLU B CA 1
ATOM 1565 C C . GLU B 1 20 ? 7.953 1.018 3.338 1 98.94 20 GLU B C 1
ATOM 1567 O O . GLU B 1 20 ? 7.273 2.043 3.26 1 98.94 20 GLU B O 1
ATOM 1572 N N . PHE B 1 21 ? 7.418 -0.202 3.449 1 98.88 21 PHE B N 1
ATOM 1573 C CA . PHE B 1 21 ? 5.973 -0.321 3.607 1 98.88 21 PHE B CA 1
ATOM 1574 C C . PHE B 1 21 ? 5.508 0.37 4.883 1 98.88 21 PHE B C 1
ATOM 1576 O O . PHE B 1 21 ? 4.461 1.021 4.898 1 98.88 21 PHE B O 1
ATOM 1583 N N . TYR B 1 22 ? 6.254 0.265 5.941 1 98.88 22 TYR B N 1
ATOM 1584 C CA . TYR B 1 22 ? 5.91 0.992 7.156 1 98.88 22 TYR B CA 1
ATOM 1585 C C . TYR B 1 22 ? 5.965 2.498 6.926 1 98.88 22 TYR B C 1
ATOM 1587 O O . TYR B 1 22 ? 5.102 3.236 7.41 1 98.88 22 TYR B O 1
ATOM 1595 N N . SER B 1 23 ? 7.012 2.938 6.238 1 98.88 23 SER B N 1
ATOM 1596 C CA . SER B 1 23 ? 7.105 4.359 5.918 1 98.88 23 SER B CA 1
ATOM 1597 C C . SER B 1 23 ? 5.855 4.848 5.195 1 98.88 23 SER B C 1
ATOM 1599 O O . SER B 1 23 ? 5.32 5.91 5.516 1 98.88 23 SER B O 1
ATOM 1601 N N . ALA B 1 24 ? 5.402 4.047 4.195 1 98.88 24 ALA B N 1
ATOM 1602 C CA . ALA B 1 24 ? 4.168 4.379 3.484 1 98.88 24 ALA B CA 1
ATOM 1603 C C . ALA B 1 24 ? 2.992 4.488 4.449 1 98.88 24 ALA B C 1
ATOM 1605 O O . ALA B 1 24 ? 2.197 5.426 4.367 1 98.88 24 ALA B O 1
ATOM 1606 N N . TYR B 1 25 ? 2.938 3.574 5.348 1 98.81 25 TYR B N 1
ATOM 1607 C CA . TYR B 1 25 ? 1.862 3.533 6.332 1 98.81 25 TYR B CA 1
ATOM 1608 C C . TYR B 1 25 ? 1.945 4.723 7.281 1 98.81 25 TYR B C 1
ATOM 1610 O O . TYR B 1 25 ? 0.93 5.355 7.586 1 98.81 25 TYR B O 1
ATOM 1618 N N . LEU B 1 26 ? 3.111 5.055 7.742 1 98.88 26 LEU B N 1
ATOM 1619 C CA . LEU B 1 26 ? 3.371 6.199 8.609 1 98.88 26 LEU B CA 1
ATOM 1620 C C . LEU B 1 26 ? 2.959 7.5 7.93 1 98.88 26 LEU B C 1
ATOM 1622 O O . LEU B 1 26 ? 2.287 8.336 8.539 1 98.88 26 LEU B O 1
ATOM 1626 N N . TYR B 1 27 ? 3.33 7.648 6.691 1 98.88 27 TYR B N 1
ATOM 1627 C CA . TYR B 1 27 ? 3.018 8.875 5.965 1 98.88 27 TYR B CA 1
ATOM 1628 C C . TYR B 1 27 ? 1.522 8.984 5.691 1 98.88 27 TYR B C 1
ATOM 1630 O O . TYR B 1 27 ? 0.965 10.078 5.676 1 98.88 27 TYR B O 1
ATOM 1638 N N . LEU B 1 28 ? 0.888 7.828 5.473 1 98.88 28 LEU B N 1
ATOM 1639 C CA . LEU B 1 28 ? -0.566 7.852 5.352 1 98.88 28 LEU B CA 1
ATOM 1640 C C . LEU B 1 28 ? -1.213 8.312 6.652 1 98.88 28 LEU B C 1
ATOM 1642 O O . LEU B 1 28 ? -2.191 9.062 6.633 1 98.88 28 LEU B O 1
ATOM 1646 N N . ASP B 1 29 ? -0.687 7.922 7.734 1 98.81 29 ASP B N 1
ATOM 1647 C CA . ASP B 1 29 ? -1.166 8.367 9.039 1 98.81 29 ASP B CA 1
ATOM 1648 C C . ASP B 1 29 ? -0.988 9.875 9.211 1 98.81 29 ASP B C 1
ATOM 1650 O O . ASP B 1 29 ? -1.881 10.555 9.711 1 98.81 29 ASP B O 1
ATOM 1654 N N . MET B 1 30 ? 0.116 10.383 8.797 1 98.81 30 MET B N 1
ATOM 1655 C CA . MET B 1 30 ? 0.356 11.828 8.828 1 98.81 30 MET B CA 1
ATOM 1656 C C . MET B 1 30 ? -0.619 12.562 7.918 1 98.81 30 MET B C 1
ATOM 1658 O O . MET B 1 30 ? -1.116 13.633 8.273 1 98.81 30 MET B O 1
ATOM 1662 N N . SER B 1 31 ? -0.827 11.969 6.754 1 98.88 31 SER B N 1
ATOM 1663 C CA . SER B 1 31 ? -1.84 12.5 5.852 1 98.88 31 SER B CA 1
ATOM 1664 C C . SER B 1 31 ? -3.195 12.609 6.539 1 98.88 31 SER B C 1
ATOM 1666 O O . SER B 1 31 ? -3.846 13.656 6.48 1 98.88 31 SER B O 1
ATOM 1668 N N . ASN B 1 32 ? -3.588 11.555 7.223 1 98.56 32 ASN B N 1
ATOM 1669 C CA . ASN B 1 32 ? -4.859 11.539 7.938 1 98.56 32 ASN B CA 1
ATOM 1670 C C . ASN B 1 32 ? -4.938 12.664 8.969 1 98.56 32 ASN B C 1
ATOM 1672 O O . ASN B 1 32 ? -5.977 13.312 9.109 1 98.56 32 ASN B O 1
ATOM 1676 N N . TYR B 1 33 ? -3.875 12.906 9.672 1 98.62 33 TYR B N 1
ATOM 1677 C CA . TYR B 1 33 ? -3.82 13.992 10.648 1 98.62 33 TYR B CA 1
ATOM 1678 C C . TYR B 1 33 ? -4.156 15.328 9.992 1 98.62 33 TYR B C 1
ATOM 1680 O O . TYR B 1 33 ? -4.992 16.078 10.5 1 98.62 33 TYR B O 1
ATOM 1688 N N . TYR B 1 34 ? -3.51 15.555 8.906 1 98.75 34 TYR B N 1
ATOM 1689 C CA . TYR B 1 34 ? -3.684 16.859 8.273 1 98.75 34 TYR B CA 1
ATOM 1690 C C . TYR B 1 34 ? -5.094 17.016 7.719 1 98.75 34 TYR B C 1
ATOM 1692 O O . TYR B 1 34 ? -5.684 18.094 7.789 1 98.75 34 TYR B O 1
ATOM 1700 N N . TYR B 1 35 ? -5.625 15.961 7.145 1 98.31 35 TYR B N 1
ATOM 1701 C CA . TYR B 1 35 ? -7.012 16.031 6.707 1 98.31 35 TYR B CA 1
ATOM 1702 C C . TYR B 1 35 ? -7.941 16.312 7.883 1 98.31 35 TYR B C 1
ATOM 1704 O O . TYR B 1 35 ? -8.875 17.109 7.766 1 98.31 35 TYR B O 1
ATOM 1712 N N . ASP B 1 36 ? -7.641 15.75 9.062 1 97.5 36 ASP B N 1
ATOM 1713 C CA . ASP B 1 36 ? -8.43 15.984 10.266 1 97.5 36 ASP B CA 1
ATOM 1714 C C . ASP B 1 36 ? -8.344 17.453 10.703 1 97.5 36 ASP B C 1
ATOM 1716 O O . ASP B 1 36 ? -9.281 17.984 11.305 1 97.5 36 ASP B O 1
ATOM 1720 N N . GLN B 1 37 ? -7.281 18.078 10.359 1 97.81 37 GLN B N 1
ATOM 1721 C CA . GLN B 1 37 ? -7.043 19.469 10.758 1 97.81 37 GLN B CA 1
ATOM 1722 C C . GLN B 1 37 ? -7.5 20.438 9.68 1 97.81 37 GLN B C 1
ATOM 1724 O O . GLN B 1 37 ? -7.227 21.641 9.758 1 97.81 37 GLN B O 1
ATOM 1729 N N . ASN B 1 38 ? -8.102 19.969 8.633 1 97.56 38 ASN B N 1
ATOM 1730 C CA . ASN B 1 38 ? -8.57 20.75 7.496 1 97.56 38 ASN B CA 1
ATOM 1731 C C . ASN B 1 38 ? -7.41 21.422 6.766 1 97.56 38 ASN B C 1
ATOM 1733 O O . ASN B 1 38 ? -7.535 22.562 6.301 1 97.56 38 ASN B O 1
ATOM 1737 N N . LEU B 1 39 ? -6.277 20.781 6.797 1 98.5 39 LEU B N 1
ATOM 1738 C CA . LEU B 1 39 ? -5.109 21.141 6.004 1 98.5 39 LEU B CA 1
ATOM 1739 C C . LEU B 1 39 ? -4.887 20.141 4.875 1 98.5 39 LEU B C 1
ATOM 1741 O O . LEU B 1 39 ? -3.879 19.438 4.855 1 98.5 39 LEU B O 1
ATOM 1745 N N . ASP B 1 40 ? -5.781 20.188 3.906 1 98.38 40 ASP B N 1
ATOM 1746 C CA . ASP B 1 40 ? -5.887 19.188 2.861 1 98.38 40 ASP B CA 1
ATOM 1747 C C . ASP B 1 40 ? -4.66 19.203 1.953 1 98.38 40 ASP B C 1
ATOM 1749 O O . ASP B 1 40 ? -4.289 18.172 1.383 1 98.38 40 ASP B O 1
ATOM 1753 N N . GLY B 1 41 ? -4.07 20.375 1.752 1 98.75 41 GLY B N 1
ATOM 1754 C CA . GLY B 1 41 ? -2.842 20.422 0.977 1 98.75 41 GLY B CA 1
ATOM 1755 C C . GLY B 1 41 ? -1.712 19.625 1.586 1 98.75 41 GLY B C 1
ATOM 1756 O O . GLY B 1 41 ? -1.07 18.828 0.898 1 98.75 41 GLY B O 1
ATOM 1757 N N . PHE B 1 42 ? -1.489 19.828 2.91 1 98.88 42 PHE B N 1
ATOM 1758 C CA . PHE B 1 42 ? -0.517 19.016 3.631 1 98.88 42 PHE B CA 1
ATOM 1759 C C . PHE B 1 42 ? -0.9 17.531 3.578 1 98.88 42 PHE B C 1
ATOM 1761 O O . PHE B 1 42 ? -0.038 16.672 3.418 1 98.88 42 PHE B O 1
ATOM 1768 N N . GLY B 1 43 ? -2.213 17.25 3.729 1 98.75 43 GLY B N 1
ATOM 1769 C CA . GLY B 1 43 ? -2.693 15.891 3.596 1 98.75 43 GLY B CA 1
ATOM 1770 C C . GLY B 1 43 ? -2.324 15.25 2.268 1 98.75 43 GLY B C 1
ATOM 1771 O O . GLY B 1 43 ? -1.85 14.117 2.227 1 98.75 43 GLY B O 1
ATOM 1772 N N . ASN B 1 44 ? -2.545 16 1.218 1 98.69 44 ASN B N 1
ATOM 1773 C CA . ASN B 1 44 ? -2.207 15.523 -0.119 1 98.69 44 ASN B CA 1
ATOM 1774 C C . ASN B 1 44 ? -0.713 15.25 -0.255 1 98.69 44 ASN B C 1
ATOM 1776 O O . ASN B 1 44 ? -0.312 14.234 -0.825 1 98.69 44 ASN B O 1
ATOM 1780 N N . TRP B 1 45 ? 0.085 16.172 0.248 1 98.75 45 TRP B N 1
ATOM 1781 C CA . TRP B 1 45 ? 1.533 16.016 0.164 1 98.75 45 TRP B CA 1
ATOM 1782 C C . TRP B 1 45 ? 1.979 14.695 0.768 1 98.75 45 TRP B C 1
ATOM 1784 O O . TRP B 1 45 ? 2.736 13.945 0.146 1 98.75 45 TRP B O 1
ATOM 1794 N N . PHE B 1 46 ? 1.409 14.375 1.938 1 98.88 46 PHE B N 1
ATOM 1795 C CA . PHE B 1 46 ? 1.821 13.164 2.627 1 98.88 46 PHE B CA 1
ATOM 1796 C C . PHE B 1 46 ? 1.209 11.93 1.966 1 98.88 46 PHE B C 1
ATOM 1798 O O . PHE B 1 46 ? 1.795 10.852 1.997 1 98.88 46 PHE B O 1
ATOM 1805 N N . LYS B 1 47 ? 0.071 12.023 1.39 1 98.62 47 LYS B N 1
ATOM 1806 C CA . LYS B 1 47 ? -0.494 10.922 0.624 1 98.62 47 LYS B CA 1
ATOM 1807 C C . LYS B 1 47 ? 0.415 10.539 -0.541 1 98.62 47 LYS B C 1
ATOM 1809 O O . LYS B 1 47 ? 0.635 9.352 -0.8 1 98.62 47 LYS B O 1
ATOM 1814 N N . ILE B 1 48 ? 0.901 11.539 -1.225 1 98.56 48 ILE B N 1
ATOM 1815 C CA . ILE B 1 48 ? 1.818 11.305 -2.334 1 98.56 48 ILE B CA 1
ATOM 1816 C C . ILE B 1 48 ? 3.115 10.695 -1.812 1 98.56 48 ILE B C 1
ATOM 1818 O O . ILE B 1 48 ? 3.662 9.766 -2.42 1 98.56 48 ILE B O 1
ATOM 1822 N N . GLN B 1 49 ? 3.607 11.234 -0.648 1 98.5 49 GLN B N 1
ATOM 1823 C CA . GLN B 1 49 ? 4.777 10.633 -0.022 1 98.5 49 GLN B CA 1
ATOM 1824 C C . GLN B 1 49 ? 4.543 9.148 0.259 1 98.5 49 GLN B C 1
ATOM 1826 O O . GLN B 1 49 ? 5.422 8.32 0.014 1 98.5 49 GLN B O 1
ATOM 1831 N N . ALA B 1 50 ? 3.375 8.781 0.771 1 98.69 50 ALA B N 1
ATOM 1832 C CA . ALA B 1 50 ? 3.035 7.391 1.059 1 98.69 50 ALA B CA 1
ATOM 1833 C C . ALA B 1 50 ? 3.096 6.539 -0.206 1 98.69 50 ALA B C 1
ATOM 1835 O O . ALA B 1 50 ? 3.621 5.422 -0.186 1 98.69 50 ALA B O 1
ATOM 1836 N N . GLN B 1 51 ? 2.578 7.055 -1.271 1 98.12 51 GLN B N 1
ATOM 1837 C CA . GLN B 1 51 ? 2.617 6.355 -2.549 1 98.12 51 GLN B CA 1
ATOM 1838 C C . GLN B 1 51 ? 4.055 6.121 -3.006 1 98.12 51 GLN B C 1
ATOM 1840 O O . GLN B 1 51 ? 4.391 5.039 -3.486 1 98.12 51 GLN B O 1
ATOM 1845 N N . GLU B 1 52 ? 4.859 7.105 -2.871 1 98.25 52 GLU B N 1
ATOM 1846 C CA . GLU B 1 52 ? 6.262 6.992 -3.26 1 98.25 52 GLU B CA 1
ATOM 1847 C C . GLU B 1 52 ? 6.965 5.902 -2.457 1 98.25 52 GLU B C 1
ATOM 1849 O O . GLU B 1 52 ? 7.699 5.086 -3.018 1 98.25 52 GLU B O 1
ATOM 1854 N N . GLU B 1 53 ? 6.715 5.91 -1.102 1 98.75 53 GLU B N 1
ATOM 1855 C CA . GLU B 1 53 ? 7.3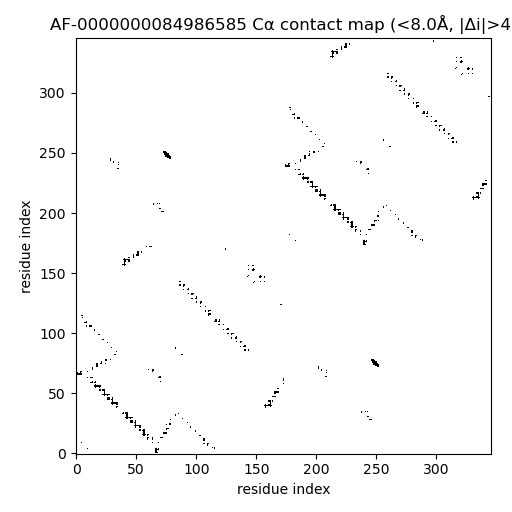59 4.895 -0.272 1 98.75 53 GLU B CA 1
ATOM 1856 C C . GLU B 1 53 ? 6.91 3.492 -0.664 1 98.75 53 GLU B C 1
ATOM 1858 O O . GLU B 1 53 ? 7.688 2.539 -0.583 1 98.75 53 GLU B O 1
ATOM 1863 N N . ARG B 1 54 ? 5.684 3.328 -0.98 1 98.5 54 ARG B N 1
ATOM 1864 C CA . ARG B 1 54 ? 5.211 2.039 -1.47 1 98.5 54 ARG B CA 1
ATOM 1865 C C . ARG B 1 54 ? 5.984 1.606 -2.711 1 98.5 54 ARG B C 1
ATOM 1867 O O . ARG B 1 54 ? 6.379 0.444 -2.828 1 98.5 54 ARG B O 1
ATOM 1874 N N . ASP B 1 55 ? 6.172 2.537 -3.607 1 98.31 55 ASP B N 1
ATOM 1875 C CA . ASP B 1 55 ? 6.926 2.211 -4.812 1 98.31 55 ASP B CA 1
ATOM 1876 C C . ASP B 1 55 ? 8.367 1.826 -4.473 1 98.31 55 ASP B C 1
ATOM 1878 O O . ASP B 1 55 ? 8.953 0.967 -5.129 1 98.31 55 ASP B O 1
ATOM 1882 N N . HIS B 1 56 ? 8.977 2.5 -3.469 1 98.81 56 HIS B N 1
ATOM 1883 C CA . HIS B 1 56 ? 10.312 2.113 -3.02 1 98.81 56 HIS B CA 1
ATOM 1884 C C . HIS B 1 56 ? 10.344 0.653 -2.582 1 98.81 56 HIS B C 1
ATOM 1886 O O . HIS B 1 56 ? 11.234 -0.099 -2.975 1 98.81 56 HIS B O 1
ATOM 1892 N N . ALA B 1 57 ? 9.352 0.229 -1.822 1 98.81 57 ALA B N 1
ATOM 1893 C CA . ALA B 1 57 ? 9.25 -1.159 -1.38 1 98.81 57 ALA B CA 1
ATOM 1894 C C . ALA B 1 57 ? 9.148 -2.107 -2.57 1 98.81 57 ALA B C 1
ATOM 1896 O O . ALA B 1 57 ? 9.844 -3.127 -2.619 1 98.81 57 ALA B O 1
ATOM 1897 N N . MET B 1 58 ? 8.336 -1.725 -3.508 1 98.5 58 MET B N 1
ATOM 1898 C CA . MET B 1 58 ? 8.078 -2.576 -4.664 1 98.5 58 MET B CA 1
ATOM 1899 C C . MET B 1 58 ? 9.32 -2.693 -5.543 1 98.5 58 MET B C 1
ATOM 1901 O O . MET B 1 58 ? 9.57 -3.746 -6.133 1 98.5 58 MET B O 1
ATOM 1905 N N . LEU B 1 59 ? 10.086 -1.599 -5.684 1 98.69 59 LEU B N 1
ATOM 1906 C CA . LEU B 1 59 ? 11.328 -1.648 -6.441 1 98.69 59 LEU B CA 1
ATOM 1907 C C . LEU B 1 59 ? 12.305 -2.646 -5.824 1 98.69 59 LEU B C 1
ATOM 1909 O O . LEU B 1 59 ? 12.922 -3.439 -6.535 1 98.69 59 LEU B O 1
ATOM 1913 N N . ILE B 1 60 ? 12.438 -2.598 -4.535 1 98.81 60 ILE B N 1
ATOM 1914 C CA . ILE B 1 60 ? 13.344 -3.518 -3.857 1 98.81 60 ILE B CA 1
ATOM 1915 C C . ILE B 1 60 ? 12.836 -4.949 -4.012 1 98.81 60 ILE B C 1
ATOM 1917 O O . ILE B 1 60 ? 13.609 -5.863 -4.289 1 98.81 60 ILE B O 1
ATOM 1921 N N . LEU B 1 61 ? 11.531 -5.148 -3.84 1 98.69 61 LEU B N 1
ATOM 1922 C CA . LEU B 1 61 ? 10.922 -6.461 -4.004 1 98.69 61 LEU B CA 1
ATOM 1923 C C . LEU B 1 61 ? 11.211 -7.027 -5.387 1 98.69 61 LEU B C 1
ATOM 1925 O O . LEU B 1 61 ? 11.68 -8.164 -5.508 1 98.69 61 LEU B O 1
ATOM 1929 N N . THR B 1 62 ? 10.977 -6.211 -6.387 1 98.12 62 THR B N 1
ATOM 1930 C CA . THR B 1 62 ? 11.211 -6.641 -7.758 1 98.12 62 THR B CA 1
ATOM 1931 C C . THR B 1 62 ? 12.688 -6.957 -7.98 1 98.12 62 THR B C 1
ATOM 1933 O O . THR B 1 62 ? 13.031 -7.938 -8.641 1 98.12 62 THR B O 1
ATOM 1936 N N . TYR B 1 63 ? 13.594 -6.168 -7.426 1 98.5 63 TYR B N 1
ATOM 1937 C CA . TYR B 1 63 ? 15.023 -6.41 -7.547 1 98.5 63 TYR B CA 1
ATOM 1938 C C . TYR B 1 63 ? 15.398 -7.777 -6.98 1 98.5 63 TYR B C 1
ATOM 1940 O O . TYR B 1 63 ? 16.156 -8.523 -7.602 1 98.5 63 TYR B O 1
ATOM 1948 N N . LEU B 1 64 ? 14.898 -8.047 -5.789 1 98.06 64 LEU B N 1
ATOM 1949 C CA . LEU B 1 64 ? 15.188 -9.336 -5.172 1 98.06 64 LEU B CA 1
ATOM 1950 C C . LEU B 1 64 ? 14.664 -10.484 -6.035 1 98.06 64 LEU B C 1
ATOM 1952 O O . LEU B 1 64 ? 15.383 -11.453 -6.281 1 98.06 64 LEU B O 1
ATOM 1956 N N . GLN B 1 65 ? 13.461 -10.344 -6.539 1 96.69 65 GLN B N 1
ATOM 1957 C CA . GLN B 1 65 ? 12.875 -11.383 -7.375 1 96.69 65 GLN B CA 1
ATOM 1958 C C . GLN B 1 65 ? 13.68 -11.586 -8.656 1 96.69 65 GLN B C 1
ATOM 1960 O O . GLN B 1 65 ? 13.938 -12.719 -9.055 1 96.69 65 GLN B O 1
ATOM 1965 N N . ASN B 1 66 ? 14.094 -10.469 -9.242 1 96.38 66 ASN B N 1
ATOM 1966 C CA . ASN B 1 66 ? 14.914 -10.539 -10.453 1 96.38 66 ASN B CA 1
ATOM 1967 C C . ASN B 1 66 ? 16.234 -11.258 -10.195 1 96.38 66 ASN B C 1
ATOM 1969 O O . ASN B 1 66 ? 16.875 -11.734 -11.133 1 96.38 66 ASN B O 1
ATOM 1973 N N . ASN B 1 67 ? 16.625 -11.328 -8.961 1 96 67 ASN B N 1
ATOM 1974 C CA . ASN B 1 67 ? 17.891 -11.977 -8.602 1 96 67 ASN B CA 1
ATOM 1975 C C . ASN B 1 67 ? 17.656 -13.312 -7.918 1 96 67 ASN B C 1
ATOM 1977 O O . ASN B 1 67 ? 18.531 -13.812 -7.203 1 96 67 ASN B O 1
ATOM 1981 N N . GLY B 1 68 ? 16.453 -13.859 -8.008 1 94.5 68 GLY B N 1
ATOM 1982 C CA . GLY B 1 68 ? 16.141 -15.211 -7.562 1 94.5 68 GLY B CA 1
ATOM 1983 C C . GLY B 1 68 ? 15.953 -15.32 -6.062 1 94.5 68 GLY B C 1
ATOM 1984 O O . GLY B 1 68 ? 16.094 -16.406 -5.488 1 94.5 68 GLY B O 1
ATOM 1985 N N . VAL B 1 69 ? 15.711 -14.156 -5.398 1 96.44 69 VAL B N 1
ATOM 1986 C CA . VAL B 1 69 ? 15.516 -14.156 -3.951 1 96.44 69 VAL B CA 1
ATOM 1987 C C . VAL B 1 69 ? 14.023 -14.094 -3.631 1 96.44 69 VAL B C 1
ATOM 1989 O O . VAL B 1 69 ? 13.32 -13.211 -4.117 1 96.44 69 VAL B O 1
ATOM 1992 N N . SER B 1 70 ? 13.516 -15.078 -2.855 1 96.38 70 SER B N 1
ATOM 1993 C CA . SER B 1 70 ? 12.133 -15.062 -2.385 1 96.38 70 SER B CA 1
ATOM 1994 C C . SER B 1 70 ? 11.93 -14 -1.312 1 96.38 70 SER B C 1
ATOM 1996 O O . SER B 1 70 ? 12.773 -13.828 -0.43 1 96.38 70 SER B O 1
ATOM 1998 N N . VAL B 1 71 ? 10.844 -13.375 -1.401 1 96.88 71 VAL B N 1
ATOM 1999 C CA . VAL B 1 71 ? 10.555 -12.297 -0.464 1 96.88 71 VAL B CA 1
ATOM 2000 C C . VAL B 1 71 ? 9.469 -12.734 0.514 1 96.88 71 VAL B C 1
ATOM 2002 O O . VAL B 1 71 ? 8.398 -13.203 0.1 1 96.88 71 VAL B O 1
ATOM 2005 N N . LYS B 1 72 ? 9.703 -12.562 1.752 1 95.62 72 LYS B N 1
ATOM 2006 C CA . LYS B 1 72 ? 8.719 -12.773 2.811 1 95.62 72 LYS B CA 1
ATOM 2007 C C . LYS B 1 72 ? 8.25 -11.438 3.393 1 95.62 72 LYS B C 1
ATOM 2009 O O . LYS B 1 72 ? 9.07 -10.602 3.775 1 95.62 72 LYS B O 1
ATOM 2014 N N . LEU B 1 73 ? 6.953 -11.305 3.445 1 98.38 73 LEU B N 1
ATOM 2015 C CA . LEU B 1 73 ? 6.375 -10.07 3.965 1 98.38 73 LEU B CA 1
ATOM 2016 C C . LEU B 1 73 ? 6.156 -10.164 5.473 1 98.38 73 LEU B C 1
ATOM 2018 O O . LEU B 1 73 ? 5.594 -11.148 5.961 1 98.38 73 LEU B O 1
ATOM 2022 N N . ALA B 1 74 ? 6.605 -9.188 6.195 1 98.5 74 ALA B N 1
ATOM 2023 C CA . ALA B 1 74 ? 6.457 -9.133 7.648 1 98.5 74 ALA B CA 1
ATOM 2024 C C . ALA B 1 74 ? 5.352 -8.164 8.055 1 98.5 74 ALA B C 1
ATOM 2026 O O . ALA B 1 74 ? 4.891 -7.363 7.234 1 98.5 74 ALA B O 1
ATOM 2027 N N . THR B 1 75 ? 4.941 -8.305 9.289 1 98.88 75 THR B N 1
ATOM 2028 C CA . THR B 1 75 ? 3.91 -7.438 9.844 1 98.88 75 THR B CA 1
ATOM 2029 C C . THR B 1 75 ? 4.277 -5.969 9.656 1 98.88 75 THR B C 1
ATOM 2031 O O . THR B 1 75 ? 5.434 -5.586 9.852 1 98.88 75 THR B O 1
ATOM 2034 N N . ILE B 1 76 ? 3.334 -5.199 9.234 1 98.81 76 ILE B N 1
ATOM 2035 C CA . ILE B 1 76 ? 3.465 -3.746 9.242 1 98.81 76 ILE B CA 1
ATOM 2036 C C . ILE B 1 76 ? 2.795 -3.176 10.492 1 98.81 76 ILE B C 1
ATOM 2038 O O . ILE B 1 76 ? 1.576 -3.273 10.648 1 98.81 76 ILE B O 1
ATOM 2042 N N . ASP B 1 77 ? 3.516 -2.592 11.344 1 98.69 77 ASP B N 1
ATOM 2043 C CA . ASP B 1 77 ? 3.014 -2.084 12.617 1 98.69 77 ASP B CA 1
ATOM 2044 C C . ASP B 1 77 ? 2.123 -0.861 12.406 1 98.69 77 ASP B C 1
ATOM 2046 O O . ASP B 1 77 ? 2.336 -0.084 11.469 1 98.69 77 ASP B O 1
ATOM 2050 N N . ALA B 1 78 ? 1.164 -0.745 13.273 1 98.69 78 ALA B N 1
ATOM 2051 C CA . ALA B 1 78 ? 0.385 0.49 13.297 1 98.69 78 ALA B CA 1
ATOM 2052 C C . ALA B 1 78 ? 1.271 1.691 13.617 1 98.69 78 ALA B C 1
ATOM 2054 O O . ALA B 1 78 ? 2.146 1.613 14.477 1 98.69 78 ALA B O 1
ATOM 2055 N N . PRO B 1 79 ? 1.057 2.791 12.828 1 98.12 79 PRO B N 1
ATOM 2056 C CA . PRO B 1 79 ? 1.742 4.004 13.281 1 98.12 79 PRO B CA 1
ATOM 2057 C C . PRO B 1 79 ? 1.305 4.438 14.68 1 98.12 79 PRO B C 1
ATOM 2059 O O . PRO B 1 79 ? 0.134 4.289 15.039 1 98.12 79 PRO B O 1
ATOM 2062 N N . ASP B 1 80 ? 2.23 4.988 15.461 1 95.94 80 ASP B N 1
ATOM 2063 C CA . ASP B 1 80 ? 1.897 5.27 16.844 1 95.94 80 ASP B CA 1
ATOM 2064 C C . ASP B 1 80 ? 2.316 6.688 17.234 1 95.94 80 ASP B C 1
ATOM 2066 O O . ASP B 1 80 ? 2.406 7.008 18.422 1 95.94 80 ASP B O 1
ATOM 2070 N N . LYS B 1 81 ? 2.561 7.473 16.312 1 96.81 81 LYS B N 1
ATOM 2071 C CA . LYS B 1 81 ? 2.971 8.836 16.625 1 96.81 81 LYS B CA 1
ATOM 2072 C C . LYS B 1 81 ? 1.77 9.695 17 1 96.81 81 LYS B C 1
ATOM 2074 O O . LYS B 1 81 ? 0.67 9.508 16.469 1 96.81 81 LYS B O 1
ATOM 2079 N N . GLU B 1 82 ? 1.994 10.539 17.906 1 97.06 82 GLU B N 1
ATOM 2080 C CA . GLU B 1 82 ? 1.014 11.547 18.297 1 97.06 82 GLU B CA 1
ATOM 2081 C C . GLU B 1 82 ? 1.488 12.945 17.922 1 97.06 82 GLU B C 1
ATOM 2083 O O . GLU B 1 82 ? 2.668 13.273 18.078 1 97.06 82 GLU B O 1
ATOM 2088 N N . TYR B 1 83 ? 0.58 13.727 17.391 1 98.06 83 TYR B N 1
ATOM 2089 C CA . TYR B 1 83 ? 0.902 15.07 16.922 1 98.06 83 TYR B CA 1
ATOM 2090 C C . TYR B 1 83 ? 0.085 16.109 17.688 1 98.06 83 TYR B C 1
ATOM 2092 O O . TYR B 1 83 ? -1.111 15.922 17.906 1 98.06 83 TYR B O 1
ATOM 2100 N N . HIS B 1 84 ? 0.734 17.156 18.109 1 97.56 84 HIS B N 1
ATOM 2101 C CA . HIS B 1 84 ? 0.075 18.188 18.906 1 97.56 84 HIS B CA 1
ATOM 2102 C C . HIS B 1 84 ? 0.06 19.516 18.172 1 97.56 84 HIS B C 1
ATOM 2104 O O . HIS B 1 84 ? -0.695 20.422 18.547 1 97.56 84 HIS B O 1
ATOM 2110 N N . THR B 1 85 ? 0.932 19.734 17.266 1 98.12 85 THR B N 1
ATOM 2111 C CA . THR B 1 85 ? 0.972 20.938 16.438 1 98.12 85 THR B CA 1
ATOM 2112 C C . THR B 1 85 ? 1.001 20.562 14.953 1 98.12 85 THR B C 1
ATOM 2114 O O . THR B 1 85 ? 1.334 19.422 14.602 1 98.12 85 THR B O 1
ATOM 2117 N N . PHE B 1 86 ? 0.691 21.562 14.109 1 98.5 86 PHE B N 1
ATOM 2118 C CA . PHE B 1 86 ? 0.706 21.344 12.664 1 98.5 86 PHE B CA 1
ATOM 2119 C C . PHE B 1 86 ? 2.109 20.984 12.188 1 98.5 86 PHE B C 1
ATOM 2121 O O . PHE B 1 86 ? 2.275 20.375 11.133 1 98.5 86 PHE B O 1
ATOM 2128 N N . LYS B 1 87 ? 3.17 21.344 12.898 1 98.56 87 LYS B N 1
ATOM 2129 C CA . LYS B 1 87 ? 4.559 21.125 12.5 1 98.56 87 LYS B CA 1
ATOM 2130 C C . LYS B 1 87 ? 5.027 19.719 12.867 1 98.56 87 LYS B C 1
ATOM 2132 O O . LYS B 1 87 ? 5.961 19.203 12.258 1 98.56 87 LYS B O 1
ATOM 2137 N N . ASP B 1 88 ? 4.398 19.078 13.812 1 98.75 88 ASP B N 1
ATOM 2138 C CA . ASP B 1 88 ? 4.871 17.828 14.414 1 98.75 88 ASP B CA 1
ATOM 2139 C C . ASP B 1 88 ? 5.055 16.75 13.359 1 98.75 88 ASP B C 1
ATOM 2141 O O . ASP B 1 88 ? 6.086 16.062 13.328 1 98.75 88 ASP B O 1
ATOM 2145 N N . PRO B 1 89 ? 4.043 16.5 12.445 1 98.88 89 PRO B N 1
ATOM 2146 C CA . PRO B 1 89 ? 4.25 15.461 11.438 1 98.88 89 PRO B CA 1
ATOM 2147 C C . PRO B 1 89 ? 5.457 15.734 10.547 1 98.88 89 PRO B C 1
ATOM 2149 O O . PRO B 1 89 ? 6.148 14.797 10.125 1 98.88 89 PRO B O 1
ATOM 2152 N N . LEU B 1 90 ? 5.711 17 10.219 1 98.88 90 LEU B N 1
ATOM 2153 C CA . LEU B 1 90 ? 6.852 17.359 9.375 1 98.88 90 LEU B CA 1
ATOM 2154 C C . LEU B 1 90 ? 8.164 16.984 10.062 1 98.88 90 LEU B C 1
ATOM 2156 O O . LEU B 1 90 ? 9.047 16.391 9.438 1 98.88 90 LEU B O 1
ATOM 2160 N N . VAL B 1 91 ? 8.25 17.312 11.312 1 98.81 91 VAL B N 1
ATOM 2161 C CA . VAL B 1 91 ? 9.453 17.031 12.086 1 98.81 91 VAL B CA 1
ATOM 2162 C C . VAL B 1 91 ? 9.641 15.523 12.219 1 98.81 91 VAL B C 1
ATOM 2164 O O . VAL B 1 91 ? 10.742 15.008 12.031 1 98.81 91 VAL B O 1
ATOM 2167 N N . ALA B 1 92 ? 8.57 14.812 12.539 1 98.88 92 ALA B N 1
ATOM 2168 C CA . ALA B 1 92 ? 8.625 13.359 12.641 1 98.88 92 ALA B CA 1
ATOM 2169 C C . ALA B 1 92 ? 9.023 12.727 11.312 1 98.88 92 ALA B C 1
ATOM 2171 O O . ALA B 1 92 ? 9.773 11.742 11.289 1 98.88 92 ALA B O 1
ATOM 2172 N N . ALA B 1 93 ? 8.508 13.281 10.203 1 98.88 93 ALA B N 1
ATOM 2173 C CA . ALA B 1 93 ? 8.836 12.758 8.883 1 98.88 93 ALA B CA 1
ATOM 2174 C C . ALA B 1 93 ? 10.32 12.914 8.586 1 98.88 93 ALA B C 1
ATOM 2176 O O . ALA B 1 93 ? 10.953 12 8.047 1 98.88 93 ALA B O 1
ATOM 2177 N N . LEU B 1 94 ? 10.914 14.086 8.891 1 98.88 94 LEU B N 1
ATOM 2178 C CA . LEU B 1 94 ? 12.336 14.281 8.648 1 98.88 94 LEU B CA 1
ATOM 2179 C C . LEU B 1 94 ? 13.164 13.281 9.445 1 98.88 94 LEU B C 1
ATOM 2181 O O . LEU B 1 94 ? 14.094 12.672 8.898 1 98.88 94 LEU B O 1
ATOM 2185 N N . ALA B 1 95 ? 12.828 13.133 10.719 1 98.81 95 ALA B N 1
ATOM 2186 C CA . ALA B 1 95 ? 13.523 12.141 11.531 1 98.81 95 ALA B CA 1
ATOM 2187 C C . ALA B 1 95 ? 13.406 10.75 10.922 1 98.81 95 ALA B C 1
ATOM 2189 O O . ALA B 1 95 ? 14.375 9.984 10.906 1 98.81 95 ALA B O 1
ATOM 2190 N N . HIS B 1 96 ? 12.25 10.383 10.453 1 98.75 96 HIS B N 1
ATOM 2191 C CA . HIS B 1 96 ? 12.023 9.078 9.836 1 98.75 96 HIS B CA 1
ATOM 2192 C C . HIS B 1 96 ? 12.82 8.938 8.539 1 98.75 96 HIS B C 1
ATOM 2194 O O . HIS B 1 96 ? 13.398 7.879 8.281 1 98.75 96 HIS B O 1
ATOM 2200 N N . GLU B 1 97 ? 12.789 10.031 7.719 1 98.75 97 GLU B N 1
ATOM 2201 C CA . GLU B 1 97 ? 13.594 10.008 6.5 1 98.75 97 GLU B CA 1
ATOM 2202 C C . GLU B 1 97 ? 15.062 9.742 6.816 1 98.75 97 GLU B C 1
ATOM 2204 O O . GLU B 1 97 ? 15.727 8.969 6.121 1 98.75 97 GLU B O 1
ATOM 2209 N N . GLN B 1 98 ? 15.562 10.43 7.824 1 98.81 98 GLN B N 1
ATOM 2210 C CA . GLN B 1 98 ? 16.953 10.234 8.227 1 98.81 98 GLN B CA 1
ATOM 2211 C C . GLN B 1 98 ? 17.203 8.805 8.695 1 98.81 98 GLN B C 1
ATOM 2213 O O . GLN B 1 98 ? 18.25 8.227 8.422 1 98.81 98 GLN B O 1
ATOM 2218 N N . TYR B 1 99 ? 16.281 8.258 9.406 1 98.81 99 TYR B N 1
ATOM 2219 C CA . TYR B 1 99 ? 16.328 6.852 9.812 1 98.81 99 TYR B CA 1
ATOM 2220 C C . TYR B 1 99 ? 16.391 5.941 8.594 1 98.81 99 TYR B C 1
ATOM 2222 O O . TYR B 1 99 ? 17.25 5.055 8.508 1 98.81 99 TYR B O 1
ATOM 2230 N N . VAL B 1 100 ? 15.469 6.137 7.57 1 98.81 100 VAL B N 1
ATOM 2231 C CA . VAL B 1 100 ? 15.453 5.328 6.355 1 98.81 100 VAL B CA 1
ATOM 2232 C C . VAL B 1 100 ? 16.781 5.457 5.629 1 98.81 100 VAL B C 1
ATOM 2234 O O . VAL B 1 100 ? 17.312 4.469 5.117 1 98.81 100 VAL B O 1
ATOM 2237 N N . THR B 1 101 ? 17.328 6.691 5.543 1 98.81 101 THR B N 1
ATOM 2238 C CA . THR B 1 101 ? 18.641 6.914 4.953 1 98.81 101 THR B CA 1
ATOM 2239 C C . THR B 1 101 ? 19.688 6.02 5.613 1 98.81 101 THR B C 1
ATOM 2241 O O . THR B 1 101 ? 20.484 5.383 4.926 1 98.81 101 THR B O 1
ATOM 2244 N N . SER B 1 102 ? 19.688 5.984 6.906 1 98.88 102 SER B N 1
ATOM 2245 C CA . SER B 1 102 ? 20.672 5.164 7.625 1 98.88 102 SER B CA 1
ATOM 2246 C C . SER B 1 102 ? 20.516 3.689 7.266 1 98.88 102 SER B C 1
ATOM 2248 O O . SER B 1 102 ? 21.5 2.959 7.191 1 98.88 102 SER B O 1
ATOM 2250 N N . LEU B 1 103 ? 19.297 3.195 7.086 1 98.75 103 LEU B N 1
ATOM 2251 C CA . LEU B 1 103 ? 19.047 1.807 6.715 1 98.75 103 LEU B CA 1
ATOM 2252 C C . LEU B 1 103 ? 19.594 1.51 5.32 1 98.75 103 LEU B C 1
ATOM 2254 O O . LEU B 1 103 ? 20.234 0.485 5.113 1 98.75 103 LEU B O 1
ATOM 2258 N N . ILE B 1 104 ? 19.297 2.422 4.355 1 98.81 104 ILE B N 1
ATOM 2259 C CA . ILE B 1 104 ? 19.797 2.268 2.988 1 98.81 104 ILE B CA 1
ATOM 2260 C C . ILE B 1 104 ? 21.312 2.244 2.988 1 98.81 104 ILE B C 1
ATOM 2262 O O . ILE B 1 104 ? 21.938 1.419 2.309 1 98.81 104 ILE B O 1
ATOM 2266 N N . ASN B 1 105 ? 21.922 3.146 3.758 1 98.75 105 ASN B N 1
ATOM 2267 C CA . ASN B 1 105 ? 23.375 3.17 3.879 1 98.75 105 ASN B CA 1
ATOM 2268 C C . ASN B 1 105 ? 23.906 1.86 4.449 1 98.75 105 ASN B C 1
ATOM 2270 O O . ASN B 1 105 ? 24.969 1.388 4.035 1 98.75 105 ASN B O 1
ATOM 2274 N N . ALA B 1 106 ? 23.203 1.32 5.395 1 98.56 106 ALA B N 1
ATOM 2275 C CA . ALA B 1 106 ? 23.641 0.056 5.988 1 98.56 106 ALA B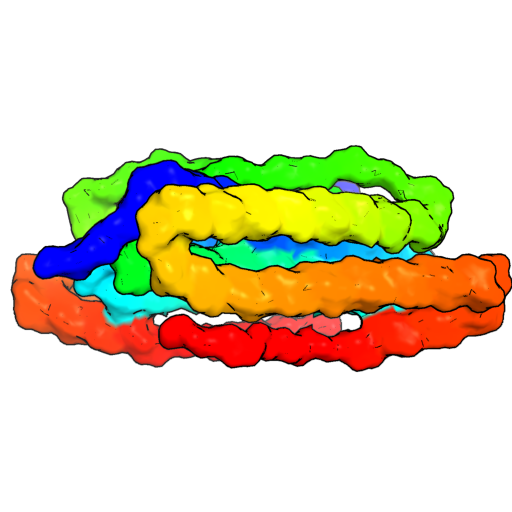 CA 1
ATOM 2276 C C . ALA B 1 106 ? 23.625 -1.067 4.953 1 98.56 106 ALA B C 1
ATOM 2278 O O . ALA B 1 106 ? 24.547 -1.881 4.902 1 98.56 106 ALA B O 1
ATOM 2279 N N . VAL B 1 107 ? 22.562 -1.181 4.156 1 98.62 107 VAL B N 1
ATOM 2280 C CA . VAL B 1 107 ? 22.484 -2.188 3.102 1 98.62 107 VAL B CA 1
ATOM 2281 C C . VAL B 1 107 ? 23.609 -1.959 2.096 1 98.62 107 VAL B C 1
ATOM 2283 O O . VAL B 1 107 ? 24.266 -2.908 1.662 1 98.62 107 VAL B O 1
ATOM 2286 N N . TYR B 1 108 ? 23.781 -0.667 1.725 1 98.56 108 TYR B N 1
ATOM 2287 C CA . TYR B 1 108 ? 24.844 -0.311 0.798 1 98.56 108 TYR B CA 1
ATOM 2288 C C . TYR B 1 108 ? 26.203 -0.743 1.34 1 98.56 108 TYR B C 1
ATOM 2290 O O . TYR B 1 108 ? 27.016 -1.329 0.614 1 98.56 108 TYR B O 1
ATOM 2298 N N . SER B 1 109 ? 26.484 -0.436 2.562 1 98.62 109 SER B N 1
ATOM 2299 C CA . SER B 1 109 ? 27.75 -0.801 3.217 1 98.62 109 SER B CA 1
ATOM 2300 C C . SER B 1 109 ? 27.969 -2.311 3.189 1 98.62 109 SER B C 1
ATOM 2302 O O . SER B 1 109 ? 29.062 -2.777 2.9 1 98.62 109 SER B O 1
ATOM 2304 N N . GLU B 1 110 ? 26.922 -3.074 3.531 1 98.5 110 GLU B N 1
ATOM 2305 C CA . GLU B 1 110 ? 27.031 -4.531 3.492 1 98.5 110 GLU B CA 1
ATOM 2306 C C . GLU B 1 110 ? 27.328 -5.023 2.08 1 98.5 110 GLU B C 1
ATOM 2308 O O . GLU B 1 110 ? 28.172 -5.898 1.89 1 98.5 110 GLU B O 1
ATOM 2313 N N . ALA B 1 111 ? 26.609 -4.461 1.096 1 98.44 111 ALA B N 1
ATOM 2314 C CA . ALA B 1 111 ? 26.844 -4.828 -0.298 1 98.44 111 ALA B CA 1
ATOM 2315 C C . ALA B 1 111 ? 28.297 -4.547 -0.696 1 98.44 111 ALA B C 1
ATOM 2317 O O . ALA B 1 111 ? 28.922 -5.367 -1.369 1 98.44 111 ALA B O 1
ATOM 2318 N N . PHE B 1 112 ? 28.766 -3.412 -0.262 1 98.12 112 PHE B N 1
ATOM 2319 C CA . PHE B 1 112 ? 30.156 -3.035 -0.53 1 98.12 112 PHE B CA 1
ATOM 2320 C C . PHE B 1 112 ? 31.125 -4.027 0.107 1 98.12 112 PHE B C 1
ATOM 2322 O O . PHE B 1 112 ? 32.062 -4.492 -0.542 1 98.12 112 PHE B O 1
ATOM 2329 N N . ALA B 1 113 ? 30.922 -4.383 1.321 1 98.12 113 ALA B N 1
ATOM 2330 C CA . ALA B 1 113 ? 31.797 -5.266 2.084 1 98.12 113 ALA B CA 1
ATOM 2331 C C . ALA B 1 113 ? 31.938 -6.621 1.397 1 98.12 113 ALA B C 1
ATOM 2333 O O . ALA B 1 113 ? 33.031 -7.219 1.41 1 98.12 113 ALA B O 1
ATOM 2334 N N . VAL B 1 114 ? 30.891 -7.094 0.774 1 97.19 114 VAL B N 1
ATOM 2335 C CA . VAL B 1 114 ? 30.922 -8.422 0.164 1 97.19 114 VAL B CA 1
ATOM 2336 C C . VAL B 1 114 ? 31.141 -8.289 -1.341 1 97.19 114 VAL B C 1
ATOM 2338 O O . VAL B 1 114 ? 30.969 -9.258 -2.086 1 97.19 114 VAL B O 1
ATOM 2341 N N . LYS B 1 115 ? 31.438 -7.121 -1.826 1 97.31 115 LYS B N 1
ATOM 2342 C CA . LYS B 1 115 ? 31.734 -6.785 -3.215 1 97.31 115 LYS B CA 1
ATOM 2343 C C . LYS B 1 115 ? 30.578 -7.137 -4.137 1 97.31 115 LYS B C 1
ATOM 2345 O O . LYS B 1 115 ? 30.781 -7.648 -5.238 1 97.31 115 LYS B O 1
ATOM 2350 N N . ASP B 1 116 ? 29.344 -6.941 -3.67 1 97 116 ASP B N 1
ATOM 2351 C CA . ASP B 1 116 ? 28.125 -7.047 -4.469 1 97 116 ASP B CA 1
ATOM 2352 C C . ASP B 1 116 ? 27.859 -5.766 -5.258 1 97 116 ASP B C 1
ATOM 2354 O O . ASP B 1 116 ? 26.984 -4.98 -4.906 1 97 116 ASP B O 1
ATOM 2358 N N . PHE B 1 117 ? 28.5 -5.617 -6.359 1 96.94 117 PHE B N 1
ATOM 2359 C CA . PHE B 1 117 ? 28.484 -4.383 -7.137 1 96.94 117 PHE B CA 1
ATOM 2360 C C . PHE B 1 117 ? 27.141 -4.203 -7.836 1 96.94 117 PHE B C 1
ATOM 2362 O O . PHE B 1 117 ? 26.703 -3.072 -8.07 1 96.94 117 PHE B O 1
ATOM 2369 N N . ARG B 1 118 ? 26.578 -5.266 -8.141 1 95.56 118 ARG B N 1
ATOM 2370 C CA . ARG B 1 118 ? 25.25 -5.184 -8.734 1 95.56 118 ARG B CA 1
ATOM 2371 C C . ARG B 1 118 ? 24.266 -4.508 -7.789 1 95.56 118 ARG B C 1
ATOM 2373 O O . ARG B 1 118 ? 23.547 -3.59 -8.188 1 95.56 118 ARG B O 1
ATOM 2380 N N . THR B 1 119 ? 24.219 -4.961 -6.535 1 97.94 119 THR B N 1
ATOM 2381 C CA . THR B 1 119 ? 23.328 -4.355 -5.543 1 97.94 119 THR B CA 1
ATOM 2382 C C . THR B 1 119 ? 23.719 -2.904 -5.281 1 97.94 119 THR B C 1
ATOM 2384 O O . THR B 1 119 ? 22.859 -2.047 -5.086 1 97.94 119 THR B O 1
ATOM 2387 N N . MET B 1 120 ? 25.016 -2.613 -5.266 1 98.12 120 MET B N 1
ATOM 2388 C CA . MET B 1 120 ? 25.453 -1.232 -5.094 1 98.12 120 MET B CA 1
ATOM 2389 C C . MET B 1 120 ? 24.891 -0.342 -6.199 1 98.12 120 MET B C 1
ATOM 2391 O O . MET B 1 120 ? 24.406 0.755 -5.934 1 98.12 120 MET B O 1
ATOM 2395 N N . GLN B 1 121 ? 24.969 -0.835 -7.406 1 98.06 121 GLN B N 1
ATOM 2396 C CA . GLN B 1 121 ? 24.438 -0.069 -8.531 1 98.06 121 GLN B CA 1
ATOM 2397 C C . GLN B 1 121 ? 22.938 0.163 -8.391 1 98.06 121 GLN B C 1
ATOM 2399 O O . GLN B 1 121 ? 22.453 1.269 -8.633 1 98.06 121 GLN B O 1
ATOM 2404 N N . PHE B 1 122 ? 22.234 -0.887 -8 1 98.56 122 PHE B N 1
ATOM 2405 C CA . PHE B 1 122 ? 20.797 -0.778 -7.742 1 98.56 122 PHE B CA 1
ATOM 2406 C C . PHE B 1 122 ? 20.516 0.286 -6.688 1 98.56 122 PHE B C 1
ATOM 2408 O O . PHE B 1 122 ? 19.641 1.136 -6.875 1 98.56 122 PHE B O 1
ATOM 2415 N N . LEU B 1 123 ? 21.328 0.327 -5.633 1 98.69 123 LEU B N 1
ATOM 2416 C CA . LEU B 1 123 ? 21.078 1.178 -4.473 1 98.69 123 LEU B CA 1
ATOM 2417 C C . LEU B 1 123 ? 21.516 2.611 -4.75 1 98.69 123 LEU B C 1
ATOM 2419 O O . LEU B 1 123 ? 21.156 3.529 -4.004 1 98.69 123 LEU B O 1
ATOM 2423 N N . ASP B 1 124 ? 22.281 2.824 -5.832 1 98.62 124 ASP B N 1
ATOM 2424 C CA . ASP B 1 124 ? 22.719 4.172 -6.168 1 98.62 124 ASP B CA 1
ATOM 2425 C C . ASP B 1 124 ? 21.547 5.125 -6.301 1 98.62 124 ASP B C 1
ATOM 2427 O O . ASP B 1 124 ? 21.594 6.266 -5.832 1 98.62 124 ASP B O 1
ATOM 2431 N N . TRP B 1 125 ? 20.5 4.68 -6.953 1 98.69 125 TRP B N 1
ATOM 2432 C CA . TRP B 1 125 ? 19.297 5.488 -7.113 1 98.69 125 TRP B CA 1
ATOM 2433 C C . TRP B 1 125 ? 18.703 5.848 -5.758 1 98.69 125 TRP B C 1
ATOM 2435 O O . TRP B 1 125 ? 18.312 6.996 -5.527 1 98.69 125 TRP B O 1
ATOM 2445 N N . PHE B 1 126 ? 18.719 4.852 -4.836 1 98.75 126 PHE B N 1
ATOM 2446 C CA . PHE B 1 126 ? 18.141 5.07 -3.52 1 98.75 126 PHE B CA 1
ATOM 2447 C C . PHE B 1 126 ? 18.969 6.062 -2.717 1 98.75 126 PHE B C 1
ATOM 2449 O O . PHE B 1 126 ? 18.422 6.875 -1.967 1 98.75 126 PHE B O 1
ATOM 2456 N N . ILE B 1 127 ? 20.297 5.953 -2.781 1 98.5 127 ILE B N 1
ATOM 2457 C CA . ILE B 1 127 ? 21.188 6.887 -2.096 1 98.5 127 ILE B CA 1
ATOM 2458 C C . ILE B 1 127 ? 20.875 8.312 -2.537 1 98.5 127 ILE B C 1
ATOM 2460 O O . ILE B 1 127 ? 20.688 9.203 -1.702 1 98.5 127 ILE B O 1
ATOM 2464 N N . LYS B 1 128 ? 20.781 8.516 -3.828 1 98.38 128 LYS B N 1
ATOM 2465 C CA . LYS B 1 128 ? 20.453 9.828 -4.359 1 98.38 128 LYS B CA 1
ATOM 2466 C C . LYS B 1 128 ? 19.047 10.266 -3.934 1 98.38 128 LYS B C 1
ATOM 2468 O O . LYS B 1 128 ? 18.859 11.398 -3.488 1 98.38 128 LYS B O 1
ATOM 2473 N N . GLU B 1 129 ? 18.094 9.383 -4.094 1 98.19 129 GLU B N 1
ATOM 2474 C CA . GLU B 1 129 ? 16.688 9.641 -3.754 1 98.19 129 GLU B CA 1
ATOM 2475 C C . GLU B 1 129 ? 16.547 10.039 -2.289 1 98.19 129 GLU B C 1
ATOM 2477 O O . GLU B 1 129 ? 15.812 10.977 -1.966 1 98.19 129 GLU B O 1
ATOM 2482 N N . GLN B 1 130 ? 17.281 9.336 -1.361 1 98.44 130 GLN B N 1
ATOM 2483 C CA . GLN B 1 130 ? 17.188 9.648 0.06 1 98.44 130 GLN B CA 1
ATOM 2484 C C . GLN B 1 130 ? 17.719 11.047 0.355 1 98.44 130 GLN B C 1
ATOM 2486 O O . GLN B 1 130 ? 17.188 11.75 1.219 1 98.44 130 GLN B O 1
ATOM 2491 N N . GLY B 1 131 ? 18.812 11.43 -0.371 1 98.06 131 GLY B N 1
ATOM 2492 C CA . GLY B 1 131 ? 19.266 12.805 -0.248 1 98.06 131 GLY B CA 1
ATOM 2493 C C . GLY B 1 131 ? 18.188 13.82 -0.606 1 98.06 131 GLY B C 1
ATOM 2494 O O . GLY B 1 131 ? 17.984 14.797 0.114 1 98.06 131 GLY B O 1
ATOM 2495 N N . GLU B 1 132 ? 17.484 13.609 -1.679 1 97.69 132 GLU B N 1
ATOM 2496 C CA . GLU B 1 132 ? 16.422 14.492 -2.135 1 97.69 132 GLU B CA 1
ATOM 2497 C C . GLU B 1 132 ? 15.258 14.5 -1.152 1 97.69 132 GLU B C 1
ATOM 2499 O O . GLU B 1 132 ? 14.688 15.555 -0.863 1 97.69 132 GLU B O 1
ATOM 2504 N N . GLU B 1 133 ? 14.922 13.305 -0.585 1 97.88 133 GLU B N 1
ATOM 2505 C CA . GLU B 1 133 ? 13.812 13.219 0.361 1 97.88 133 GLU B CA 1
ATOM 2506 C C . GLU B 1 133 ? 14.102 14.016 1.629 1 97.88 133 GLU B C 1
ATOM 2508 O O . GLU B 1 133 ? 13.242 14.75 2.117 1 97.88 133 GLU B O 1
ATOM 2513 N N . GLU B 1 134 ? 15.328 13.852 2.193 1 98.5 134 GLU B N 1
ATOM 2514 C CA . GLU B 1 134 ? 15.703 14.602 3.391 1 98.5 134 GLU B CA 1
ATOM 2515 C C . GLU B 1 134 ? 15.688 16.109 3.131 1 98.5 134 GLU B C 1
ATOM 2517 O O . GLU B 1 134 ? 15.148 16.875 3.93 1 98.5 134 GLU B O 1
ATOM 2522 N N . LYS B 1 135 ? 16.25 16.562 1.982 1 98.56 135 LYS B N 1
ATOM 2523 C CA . LYS B 1 135 ? 16.281 17.984 1.646 1 98.56 135 LYS B CA 1
ATOM 2524 C C . LYS B 1 135 ? 14.859 18.531 1.496 1 98.56 135 LYS B C 1
ATOM 2526 O O . LYS B 1 135 ? 14.555 19.609 2.023 1 98.56 135 LYS B O 1
ATOM 2531 N N . ASN B 1 136 ? 14.039 17.781 0.715 1 97.62 136 ASN B N 1
ATOM 2532 C CA . ASN B 1 136 ? 12.664 18.203 0.491 1 97.62 136 ASN B CA 1
ATOM 2533 C C . ASN B 1 136 ? 11.914 18.406 1.807 1 97.62 136 ASN B C 1
ATOM 2535 O O . ASN B 1 136 ? 11.227 19.406 1.991 1 97.62 136 ASN B O 1
ATOM 2539 N N . THR B 1 137 ? 12.062 17.453 2.721 1 98.5 137 THR B N 1
ATOM 2540 C CA . THR B 1 137 ? 11.367 17.531 4 1 98.5 137 THR B CA 1
ATOM 2541 C C . THR B 1 137 ? 11.922 18.656 4.855 1 98.5 137 THR B C 1
ATOM 2543 O O . THR B 1 137 ? 11.164 19.406 5.48 1 98.5 137 THR B O 1
ATOM 2546 N N . ASP B 1 138 ? 13.203 18.766 4.887 1 98.5 138 ASP B N 1
ATOM 2547 C CA . ASP B 1 138 ? 13.852 19.859 5.625 1 98.5 138 ASP B CA 1
ATOM 2548 C C . ASP B 1 138 ? 13.398 21.219 5.105 1 98.5 138 ASP B C 1
ATOM 2550 O O . ASP B 1 138 ? 13.109 22.125 5.891 1 98.5 138 ASP B O 1
ATOM 2554 N N . ASP B 1 139 ? 13.391 21.375 3.797 1 98.44 139 ASP B N 1
ATOM 2555 C CA . ASP B 1 139 ? 12.945 22.625 3.188 1 98.44 139 ASP B CA 1
ATOM 2556 C C . ASP B 1 139 ? 11.508 22.953 3.592 1 98.44 139 ASP B C 1
ATOM 2558 O O . ASP B 1 139 ? 11.172 24.109 3.834 1 98.44 139 ASP B O 1
ATOM 2562 N N . LEU B 1 140 ? 10.703 21.953 3.631 1 98.06 140 LEU B N 1
ATOM 2563 C CA . LEU B 1 140 ? 9.312 22.141 4.016 1 98.06 140 LEU B CA 1
ATOM 2564 C C . LEU B 1 140 ? 9.211 22.625 5.457 1 98.06 140 LEU B C 1
ATOM 2566 O O . LEU B 1 140 ? 8.406 23.516 5.766 1 98.06 140 LEU B O 1
ATOM 2570 N N . ILE B 1 141 ? 10.008 22.031 6.348 1 98.62 141 ILE B N 1
ATOM 2571 C CA . ILE B 1 141 ? 10.016 22.453 7.746 1 98.62 141 ILE B CA 1
ATOM 2572 C C . ILE B 1 141 ? 10.438 23.922 7.844 1 98.62 141 ILE B C 1
ATOM 2574 O O . ILE B 1 141 ? 9.82 24.703 8.57 1 98.62 141 ILE B O 1
ATOM 2578 N N . LYS B 1 142 ? 11.422 24.312 7.121 1 98.5 142 LYS B N 1
ATOM 2579 C CA . LYS B 1 142 ? 11.898 25.703 7.133 1 98.5 142 LYS B CA 1
ATOM 2580 C C . LYS B 1 142 ? 10.828 26.656 6.613 1 98.5 142 LYS B C 1
ATOM 2582 O O . LYS B 1 142 ? 10.617 27.719 7.188 1 98.5 142 LYS B O 1
ATOM 2587 N N . LYS B 1 143 ? 10.203 26.266 5.523 1 98.06 143 LYS B N 1
ATOM 2588 C CA . LYS B 1 143 ? 9.109 27.078 5 1 98.06 143 LYS B CA 1
ATOM 2589 C C . LYS B 1 143 ? 7.996 27.234 6.035 1 98.06 143 LYS B C 1
ATOM 2591 O O . LYS B 1 143 ? 7.449 28.312 6.211 1 98.06 143 LYS B O 1
ATOM 2596 N N . PHE B 1 144 ? 7.648 26.094 6.688 1 98.69 144 PHE B N 1
ATOM 2597 C CA . PHE B 1 144 ? 6.617 26.141 7.715 1 98.69 144 PHE B CA 1
ATOM 2598 C C . PHE B 1 144 ? 7 27.094 8.836 1 98.69 144 PHE B C 1
ATOM 2600 O O . PHE B 1 144 ? 6.172 27.875 9.297 1 98.69 144 PHE B O 1
ATOM 2607 N N . ASP B 1 145 ? 8.234 27.062 9.266 1 98.5 145 ASP B N 1
ATOM 2608 C CA . ASP B 1 145 ? 8.727 27.922 10.344 1 98.5 145 ASP B CA 1
ATOM 2609 C C . ASP B 1 145 ? 8.609 29.406 9.961 1 98.5 145 ASP B C 1
ATOM 2611 O O . ASP B 1 145 ? 8.281 30.234 10.797 1 98.5 145 ASP B O 1
ATOM 2615 N N . LEU B 1 146 ? 8.812 29.625 8.75 1 98 146 LEU B N 1
ATOM 2616 C CA . LEU B 1 146 ? 8.836 31 8.289 1 98 146 LEU B CA 1
ATOM 2617 C C . LEU B 1 146 ? 7.418 31.516 8.039 1 98 146 LEU B C 1
ATOM 2619 O O . LEU B 1 146 ? 7.121 32.688 8.281 1 98 146 LEU B O 1
ATOM 2623 N N . PHE B 1 147 ? 6.543 30.625 7.59 1 97.5 147 PHE B N 1
ATOM 2624 C CA . PHE B 1 147 ? 5.301 31.156 7.035 1 97.5 147 PHE B CA 1
ATOM 2625 C C . PHE B 1 147 ? 4.094 30.484 7.672 1 97.5 147 PHE B C 1
ATOM 2627 O O . PHE B 1 147 ? 2.969 30.969 7.559 1 97.5 147 PHE B O 1
ATOM 2634 N N . GLY B 1 148 ? 4.297 29.297 8.25 1 96.88 148 GLY B N 1
ATOM 2635 C CA . GLY B 1 148 ? 3.186 28.422 8.578 1 96.88 148 GLY B CA 1
ATOM 2636 C C . GLY B 1 148 ? 2.555 28.734 9.922 1 96.88 148 GLY B C 1
ATOM 2637 O O . GLY B 1 148 ? 1.597 28.062 10.328 1 96.88 148 GLY B O 1
ATOM 2638 N N . ASN B 1 149 ? 3.074 29.844 10.602 1 96.56 149 ASN B N 1
ATOM 2639 C CA . ASN B 1 149 ? 2.604 30.125 11.953 1 96.56 149 ASN B CA 1
ATOM 2640 C C . ASN B 1 149 ? 1.507 31.188 11.953 1 96.56 149 ASN B C 1
ATOM 2642 O O . ASN B 1 149 ? 0.933 31.5 13 1 96.56 149 ASN B O 1
ATOM 2646 N N . GLU B 1 150 ? 1.232 31.812 10.836 1 96.88 150 GLU B N 1
ATOM 2647 C CA . GLU B 1 150 ? 0.129 32.75 10.664 1 96.88 150 GLU B CA 1
ATOM 2648 C C . GLU B 1 150 ? -0.885 32.219 9.648 1 96.88 150 GLU B C 1
ATOM 2650 O O . GLU B 1 150 ? -0.522 31.516 8.711 1 96.88 150 GLU B O 1
ATOM 2655 N N . ALA B 1 151 ? -2.154 32.688 9.836 1 96.62 151 ALA B N 1
ATOM 2656 C CA . ALA B 1 151 ? -3.27 32.125 9.078 1 96.62 151 ALA B CA 1
ATOM 2657 C C . ALA B 1 151 ? -3.043 32.281 7.578 1 96.62 151 ALA B C 1
ATOM 2659 O O . ALA B 1 151 ? -3.188 31.312 6.816 1 96.62 151 ALA B O 1
ATOM 2660 N N . LYS B 1 152 ? -2.676 33.438 7.176 1 97.56 152 LYS B N 1
ATOM 2661 C CA . LYS B 1 152 ? -2.498 33.688 5.75 1 97.56 152 LYS B CA 1
ATOM 2662 C C . LYS B 1 152 ? -1.357 32.844 5.176 1 97.56 152 LYS B C 1
ATOM 2664 O O . LYS B 1 152 ? -1.494 32.25 4.105 1 97.56 152 LYS B O 1
ATOM 2669 N N . GLY B 1 153 ? -0.236 32.812 5.844 1 98.06 153 GLY B N 1
ATOM 2670 C CA . GLY B 1 153 ? 0.895 32 5.41 1 98.06 153 GLY B CA 1
ATOM 2671 C C . GLY B 1 153 ? 0.594 30.516 5.379 1 98.06 153 GLY B C 1
ATOM 2672 O O . GLY B 1 153 ? 0.976 29.812 4.438 1 98.06 153 GLY B O 1
ATOM 2673 N N . LEU B 1 154 ? -0.086 30.031 6.402 1 98.38 154 LEU B N 1
ATOM 2674 C CA . LEU B 1 154 ? -0.463 28.625 6.469 1 98.38 154 LEU B CA 1
ATOM 2675 C C . LEU B 1 154 ? -1.381 28.266 5.309 1 98.38 154 LEU B C 1
ATOM 2677 O O . LEU B 1 154 ? -1.237 27.188 4.715 1 98.38 154 LEU B O 1
ATOM 2681 N N . TYR B 1 155 ? -2.242 29.141 4.992 1 98.44 155 TYR B N 1
ATOM 2682 C CA . TYR B 1 155 ? -3.154 28.938 3.871 1 98.44 155 TYR B CA 1
ATOM 2683 C C . TYR B 1 155 ? -2.385 28.797 2.562 1 98.44 155 TYR B C 1
ATOM 2685 O O . TYR B 1 155 ? -2.66 27.906 1.762 1 98.44 155 TYR B O 1
ATOM 2693 N N . MET B 1 156 ? -1.422 29.656 2.375 1 98.25 156 MET B N 1
ATOM 2694 C CA . MET B 1 156 ? -0.631 29.641 1.148 1 98.25 156 MET B CA 1
ATOM 2695 C C . MET B 1 156 ? 0.213 28.375 1.058 1 98.25 156 MET B C 1
ATOM 2697 O O . MET B 1 156 ? 0.302 27.766 -0.006 1 98.25 156 MET B O 1
ATOM 2701 N N . LEU B 1 157 ? 0.773 28.062 2.168 1 98.44 157 LEU B N 1
ATOM 2702 C CA . LEU B 1 157 ? 1.554 26.828 2.195 1 98.44 157 LEU B CA 1
ATOM 2703 C C . LEU B 1 157 ? 0.671 25.609 1.907 1 98.44 157 LEU B C 1
ATOM 2705 O O . LEU B 1 157 ? 1.059 24.719 1.145 1 98.44 157 LEU B O 1
ATOM 2709 N N . ASN B 1 158 ? -0.445 25.594 2.533 1 98.75 158 ASN B N 1
ATOM 2710 C CA . ASN B 1 158 ? -1.389 24.5 2.307 1 98.75 158 ASN B CA 1
ATOM 2711 C C . ASN B 1 158 ? -1.771 24.391 0.833 1 98.75 158 ASN B C 1
ATOM 2713 O O . ASN B 1 158 ? -1.834 23.297 0.286 1 98.75 158 ASN B O 1
ATOM 2717 N N . SER B 1 159 ? -1.979 25.516 0.197 1 98.56 159 SER B N 1
ATOM 2718 C CA . SER B 1 159 ? -2.301 25.547 -1.226 1 98.56 159 SER B CA 1
ATOM 2719 C C . SER B 1 159 ? -1.147 25 -2.066 1 98.56 159 SER B C 1
ATOM 2721 O O . SER B 1 159 ? -1.356 24.203 -2.979 1 98.56 159 SER B O 1
ATOM 2723 N N . GLU B 1 160 ? 0.019 25.438 -1.763 1 98.25 160 GLU B N 1
ATOM 2724 C CA . GLU B 1 160 ? 1.214 24.984 -2.467 1 98.25 160 GLU B CA 1
ATOM 2725 C C . GLU B 1 160 ? 1.387 23.469 -2.344 1 98.25 160 GLU B C 1
ATOM 2727 O O . GLU B 1 160 ? 1.643 22.781 -3.338 1 98.25 160 GLU B O 1
ATOM 2732 N N . MET B 1 161 ? 1.184 22.953 -1.186 1 98.19 161 MET B N 1
ATOM 2733 C CA . MET B 1 161 ? 1.346 21.516 -0.917 1 98.19 161 MET B CA 1
ATOM 2734 C C . MET B 1 161 ? 0.287 20.703 -1.649 1 98.19 161 MET B C 1
ATOM 2736 O O . MET B 1 161 ? 0.547 19.578 -2.068 1 98.19 161 MET B O 1
ATOM 2740 N N . GLY B 1 162 ? -0.859 21.266 -1.809 1 98.5 162 GLY B N 1
ATOM 2741 C CA . GLY B 1 162 ? -1.961 20.609 -2.486 1 98.5 162 GLY B CA 1
ATOM 2742 C C . GLY B 1 162 ? -1.693 20.359 -3.959 1 98.5 162 GLY B C 1
ATOM 2743 O O . GLY B 1 162 ? -2.383 19.562 -4.598 1 98.5 162 GLY B O 1
ATOM 2744 N N . ALA B 1 163 ? -0.681 21.031 -4.527 1 97.94 163 ALA B N 1
ATOM 2745 C CA . ALA B 1 163 ? -0.391 20.969 -5.957 1 97.94 163 ALA B CA 1
ATOM 2746 C C . ALA B 1 163 ? 0.54 19.797 -6.27 1 97.94 163 ALA B C 1
ATOM 2748 O O . ALA B 1 163 ? 0.771 19.469 -7.438 1 97.94 163 ALA B O 1
ATOM 2749 N N . ARG B 1 164 ? 1.059 19.203 -5.184 1 97.12 164 ARG B N 1
ATOM 2750 C CA . ARG B 1 164 ? 1.953 18.062 -5.41 1 97.12 164 ARG B CA 1
ATOM 2751 C C . ARG B 1 164 ? 1.222 16.922 -6.098 1 97.12 164 ARG B C 1
ATOM 2753 O O . ARG B 1 164 ? 0.1 16.578 -5.719 1 97.12 164 ARG B O 1
ATOM 2760 N N . THR B 1 165 ? 1.873 16.312 -7.148 1 97.62 165 THR B N 1
ATOM 2761 C CA . THR B 1 165 ? 1.351 15.141 -7.859 1 97.62 165 THR B CA 1
ATOM 2762 C C . THR B 1 165 ? 2.354 13.992 -7.824 1 97.62 165 THR B C 1
ATOM 2764 O O . THR B 1 165 ? 3.555 14.219 -7.672 1 97.62 165 THR B O 1
ATOM 2767 N N . TYR B 1 166 ? 1.791 12.867 -7.914 1 97.19 166 TYR B N 1
ATOM 2768 C CA . TYR B 1 166 ? 2.625 11.672 -7.922 1 97.19 166 TYR B CA 1
ATOM 2769 C C . TYR B 1 166 ? 3.422 11.57 -9.219 1 97.19 166 TYR B C 1
ATOM 2771 O O . TYR B 1 166 ? 2.893 11.828 -10.297 1 97.19 166 TYR B O 1
ATOM 2779 N N . THR B 1 167 ? 4.68 11.242 -9.094 1 95.06 167 THR B N 1
ATOM 2780 C CA . THR B 1 167 ? 5.566 10.891 -10.203 1 95.06 167 THR B CA 1
ATOM 2781 C C . THR B 1 167 ? 6.219 9.531 -9.953 1 95.06 167 THR B C 1
ATOM 2783 O O . THR B 1 167 ? 6.816 9.305 -8.898 1 95.06 167 THR B O 1
ATOM 2786 N N . ALA B 1 168 ? 6.082 8.617 -10.891 1 93.69 168 ALA B N 1
ATOM 2787 C CA . ALA B 1 168 ? 6.684 7.293 -10.766 1 93.69 168 ALA B CA 1
ATOM 2788 C C . ALA B 1 168 ? 8.203 7.391 -10.656 1 93.69 168 ALA B C 1
ATOM 2790 O O . ALA B 1 168 ? 8.82 8.281 -11.242 1 93.69 168 ALA B O 1
ATOM 2791 N N . PRO B 1 169 ? 8.766 6.438 -9.891 1 95.25 169 PRO B N 1
ATOM 2792 C CA . PRO B 1 169 ? 10.234 6.438 -9.82 1 95.25 169 PRO B CA 1
ATOM 2793 C C . PRO B 1 169 ? 10.883 6.238 -11.188 1 95.25 169 PRO B C 1
ATOM 2795 O O . PRO B 1 169 ? 10.375 5.477 -12.016 1 95.25 169 PRO B O 1
ATOM 2798 N N . SER B 1 170 ? 12.062 6.859 -11.359 1 92.12 170 SER B N 1
ATOM 2799 C CA . SER B 1 170 ? 12.758 6.789 -12.641 1 92.12 170 SER B CA 1
ATOM 2800 C C . SER B 1 170 ? 13.633 5.539 -12.727 1 92.12 170 SER B C 1
ATOM 2802 O O . SER B 1 170 ? 14.125 5.195 -13.797 1 92.12 170 SER B O 1
ATOM 2804 N N . LEU B 1 171 ? 13.828 4.898 -11.602 1 92.31 171 LEU B N 1
ATOM 2805 C CA . LEU B 1 171 ? 14.664 3.703 -11.562 1 92.31 171 LEU B CA 1
ATOM 2806 C C . LEU B 1 171 ? 14.039 2.574 -12.367 1 92.31 171 LEU B C 1
ATOM 2808 O O . LEU B 1 171 ? 12.891 2.191 -12.117 1 92.31 171 LEU B O 1
ATOM 2812 N N . VAL B 1 172 ? 14.75 2.031 -13.406 1 89 172 VAL B N 1
ATOM 2813 C CA . VAL B 1 172 ? 14.305 0.906 -14.219 1 89 172 VAL B CA 1
ATOM 2814 C C . VAL B 1 172 ? 15.078 -0.351 -13.836 1 89 172 VAL B C 1
ATOM 2816 O O . VAL B 1 172 ? 16.312 -0.32 -13.734 1 89 172 VAL B O 1
ATOM 2819 N N . LEU B 1 173 ? 14.375 -1.398 -13.555 1 91.88 173 LEU B N 1
ATOM 2820 C CA . LEU B 1 173 ? 15 -2.654 -13.156 1 91.88 173 LEU B CA 1
ATOM 2821 C C . LEU B 1 173 ? 15.109 -3.607 -14.344 1 91.88 173 LEU B C 1
ATOM 2823 O O . LEU B 1 173 ? 14.281 -3.574 -15.25 1 91.88 173 LEU B O 1
#

InterPro domains:
  IPR001519 Ferritin [PTHR11431] (5-150)
  IPR008331 Ferritin/DPS domain [PF00210] (12-146)
  IPR009040 Ferritin-like diiron domain [PS50905] (3-148)
  IPR009078 Ferritin-like superfamily [SSF47240] (4-163)
  IPR012347 Ferritin-like [G3DSA:1.20.1260.10] (2-171)
  IPR041719 Ferritin, prokaryotic-type [cd01055] (6-161)

Nearest PDB structures (foldseek):
  3kx9-assembly1_D  TM=9.778E-01  e=3.366E-11  Archaeoglobus fulgidus
  6txm-assembly1_E  TM=9.816E-01  e=1.680E-10  Thermotoga maritima MSB8
  4ztt-assembly1_B  TM=9.798E-01  e=2.251E-10  Escherichia coli DH1
  4ztt-assembly1_F  TM=9.785E-01  e=2.481E-10  Escherichia coli DH1
  4xgs-assembly1_B  TM=9.787E-01  e=3.166E-10  Escherichia coli K-12